Protein AF-A0A815PSI9-F1 (afdb_monomer_lite)

Foldseek 3Di:
DDDPCVVPVDDPVVVVVDDPVVVVVVVVVVVVVVVVVVVVVVVVVVVVVVVVVVVVVVVVPDDDDDPPPVVVVVVVVVVVVVVVVVVVVPPPDPDPPPDDDDDDDDDDDDDDDDDDDDDDDPDPPPPPPQDADDLADAQDDAPPVLLVVLVVLPCVCCDPPHPSVVSSLVSVCCCCCPRRVDLDDDPSRLLNVLVNVCVSSVHPPDPVSSVVSSVVNVVVSVVVVVVVVVVVVVVVVVVVCVVVVPPPPDPPPPPVVVVVVVVVVVVVVVPPPPDD

Sequence (276 aa):
MNSIFLGEDIDGDTLFNLPQSMIFEIVTKLKERVRFLTEHRALFNGSYKNNIEKTSSDIQSNDFNDNNVQQTVQETFTNQYTTLSNVAYLNEGQYDLSAYDSSINNIDIDEETVGSKQDTNDTEKENKVESKFSDVYILPDLPNKIRQLISTQEIKHFRNHTNSRRLLLDVIFADVTEKYSLLYPNAKQYKSIATAILKELNITNSDRASSEWIEGLKGKFKGERRLLQEISEQVQKMKQKQKHGNVIGRPLKQNVNEVAARREVCANYLYNGEMT

Secondary structure (DSSP, 8-state):
---TTTTTT--TTTGGG--HHHHHHHHHHHHHHHHHHHHHHHHHHHHHHHHHHHHHHHHTTS----HHHHHHHHHHHHHHHHHHHHHHGGG----------------------------------------PPPSS-------HHHHHHHHTT-GGGGSTT-HHHHHHHHHHHHHHHHHH--SS--HHHHHHHHHHHHHHTT----HHHHHHHHHHHHHHHHHHHHHHHHHHHHHHHHHHHHHH---S-------HHHHHHHHHHHHHHHSSSS--

Radius of gyration: 30.14 Å; chains: 1; bounding box: 98×67×72 Å

pLDDT: mean 72.07, std 22.14, range [30.88, 97.62]

Structure (mmCIF, N/CA/C/O backbone):
data_AF-A0A815PSI9-F1
#
_entry.id   AF-A0A815PSI9-F1
#
loop_
_atom_site.group_PDB
_atom_site.id
_atom_site.type_symbol
_atom_site.label_atom_id
_atom_site.label_alt_id
_atom_site.label_comp_id
_atom_site.label_asym_id
_atom_site.label_entity_id
_atom_site.label_seq_id
_atom_site.pdbx_PDB_ins_code
_atom_site.Cartn_x
_atom_site.Cartn_y
_atom_site.Cartn_z
_atom_site.occupancy
_atom_site.B_iso_or_equiv
_atom_site.auth_seq_id
_atom_site.auth_comp_id
_atom_site.auth_asym_id
_atom_site.auth_atom_id
_atom_site.pdbx_PDB_model_num
ATOM 1 N N . MET A 1 1 ? -22.844 5.403 -13.530 1.00 47.06 1 MET A N 1
ATOM 2 C CA . MET A 1 1 ? -23.186 5.630 -12.110 1.00 47.06 1 MET A CA 1
ATOM 3 C C . MET A 1 1 ? -22.859 7.074 -11.787 1.00 47.06 1 MET A C 1
ATOM 5 O O . MET A 1 1 ? -21.683 7.398 -11.675 1.00 47.06 1 MET A O 1
ATOM 9 N N . ASN A 1 2 ? -23.871 7.935 -11.703 1.00 43.78 2 ASN A N 1
ATOM 10 C CA . ASN A 1 2 ? -23.675 9.307 -11.243 1.00 43.78 2 ASN A CA 1
ATOM 11 C C . ASN A 1 2 ? -23.338 9.252 -9.751 1.00 43.78 2 ASN A C 1
ATOM 13 O O . ASN A 1 2 ? -24.065 8.645 -8.966 1.00 43.78 2 ASN A O 1
ATOM 17 N N . SER A 1 3 ? -22.187 9.798 -9.371 1.00 58.81 3 SER A N 1
ATOM 18 C CA . SER A 1 3 ? -21.838 9.952 -7.963 1.00 58.81 3 SER A CA 1
ATOM 19 C C . SER A 1 3 ? -22.794 10.973 -7.359 1.00 58.81 3 SER A C 1
ATOM 21 O O . SER A 1 3 ? -22.835 12.110 -7.816 1.00 58.81 3 SER A O 1
ATOM 23 N N . ILE A 1 4 ? -23.541 10.556 -6.337 1.00 61.97 4 ILE A N 1
ATOM 24 C CA . ILE A 1 4 ? -24.487 11.399 -5.587 1.00 61.97 4 ILE A CA 1
ATOM 25 C C . ILE A 1 4 ? -23.802 12.676 -5.080 1.00 61.97 4 ILE A C 1
ATOM 27 O O . ILE A 1 4 ? -24.416 13.729 -5.061 1.00 61.97 4 ILE A O 1
ATOM 31 N N . PHE A 1 5 ? -22.507 12.599 -4.765 1.00 60.09 5 PHE A N 1
ATOM 32 C CA . PHE A 1 5 ? -21.720 13.745 -4.313 1.00 60.09 5 PHE A CA 1
ATOM 33 C C . PHE A 1 5 ? -21.164 14.607 -5.455 1.00 60.09 5 PHE A C 1
ATOM 35 O O . PHE A 1 5 ? -20.944 15.792 -5.258 1.00 60.09 5 PHE A O 1
ATOM 42 N N . LEU A 1 6 ? -20.936 14.040 -6.650 1.00 57.28 6 LEU A N 1
ATOM 43 C CA . LEU A 1 6 ? -20.395 14.806 -7.789 1.00 57.28 6 LEU A CA 1
ATOM 44 C C . LEU A 1 6 ? -21.485 15.508 -8.608 1.00 57.28 6 LEU A C 1
ATOM 46 O O . LEU A 1 6 ? -21.156 16.313 -9.467 1.00 57.28 6 LEU A O 1
ATOM 50 N N . GLY A 1 7 ? -22.758 15.158 -8.404 1.00 65.31 7 GLY A N 1
ATOM 51 C CA . GLY A 1 7 ? -23.877 15.784 -9.112 1.00 65.31 7 GLY A CA 1
ATOM 52 C C . GLY A 1 7 ? -24.392 17.067 -8.462 1.00 65.31 7 GLY A C 1
ATOM 53 O O . GLY A 1 7 ? -25.072 17.833 -9.134 1.00 65.31 7 GLY A O 1
ATOM 54 N N . GLU A 1 8 ? -24.085 17.290 -7.183 1.00 70.06 8 GLU A N 1
ATOM 55 C CA . GLU A 1 8 ? -24.664 18.376 -6.376 1.00 70.06 8 GLU A CA 1
ATOM 56 C C . GLU A 1 8 ? -23.606 19.324 -5.781 1.00 70.06 8 GLU A C 1
ATOM 58 O O . GLU A 1 8 ? -23.929 20.109 -4.898 1.00 70.06 8 GLU A O 1
ATOM 63 N N . ASP A 1 9 ? -22.350 19.254 -6.249 1.00 76.69 9 ASP A N 1
ATOM 64 C CA . ASP A 1 9 ? -21.221 20.064 -5.753 1.00 76.69 9 ASP A CA 1
ATOM 65 C C . ASP A 1 9 ? -21.103 20.078 -4.213 1.00 76.69 9 ASP A C 1
ATOM 67 O O . ASP A 1 9 ? -20.745 21.082 -3.600 1.00 76.69 9 ASP A O 1
ATOM 71 N N . ILE A 1 10 ? -21.401 18.940 -3.573 1.00 79.25 10 ILE A N 1
ATOM 72 C CA . ILE A 1 10 ? -21.328 18.806 -2.115 1.00 79.25 10 ILE A CA 1
ATOM 73 C C . ILE A 1 10 ? -19.859 18.638 -1.720 1.00 79.25 10 ILE A C 1
ATOM 75 O O . ILE A 1 10 ? -19.276 17.556 -1.844 1.00 79.25 10 ILE A O 1
ATOM 79 N N . ASP A 1 11 ? -19.265 19.723 -1.241 1.00 82.75 11 ASP A N 1
ATOM 80 C CA . ASP A 1 11 ? -17.953 19.760 -0.606 1.00 82.75 11 ASP A CA 1
ATOM 81 C C . ASP A 1 11 ? -18.045 19.574 0.923 1.00 82.75 11 ASP A C 1
ATOM 83 O O . ASP A 1 11 ? -19.112 19.355 1.502 1.00 82.75 11 ASP A O 1
ATOM 87 N N . GLY A 1 12 ? -16.893 19.603 1.599 1.00 78.94 12 GLY A N 1
ATOM 88 C CA . GLY A 1 12 ? -16.833 19.406 3.048 1.00 78.94 12 GLY A CA 1
ATOM 89 C C . GLY A 1 12 ? -17.581 20.476 3.848 1.00 78.94 12 GLY A C 1
ATOM 90 O O . GLY A 1 12 ? -18.125 20.152 4.900 1.00 78.94 12 GLY A O 1
ATOM 91 N N . ASP A 1 13 ? -17.648 21.712 3.348 1.00 81.75 13 ASP A N 1
ATOM 92 C CA . ASP A 1 13 ? -18.241 22.849 4.062 1.00 81.75 13 ASP A CA 1
ATOM 93 C C . ASP A 1 13 ? -19.763 22.913 3.856 1.00 81.75 13 ASP A C 1
ATOM 95 O O . ASP A 1 13 ? -20.526 23.212 4.781 1.00 81.75 13 ASP A O 1
ATOM 99 N N . THR A 1 14 ? -20.230 22.567 2.658 1.00 83.62 14 THR A N 1
ATOM 100 C CA . THR A 1 14 ? -21.656 22.469 2.322 1.00 83.62 14 THR A CA 1
ATOM 101 C C . THR A 1 14 ? -22.322 21.262 2.972 1.00 83.62 14 THR A C 1
ATOM 103 O O . THR A 1 14 ? -23.494 21.358 3.337 1.00 83.62 14 THR A O 1
ATOM 106 N N . LEU A 1 15 ? -21.582 20.175 3.231 1.00 83.06 15 LEU A N 1
ATOM 107 C CA . LEU A 1 15 ? -22.097 18.973 3.899 1.00 83.06 15 LEU A CA 1
ATOM 108 C C . LEU A 1 15 ? -22.729 19.270 5.271 1.00 83.06 15 LEU A C 1
ATOM 110 O O . LEU A 1 15 ? -23.733 18.656 5.633 1.00 83.06 15 LEU A O 1
ATOM 114 N N . PHE A 1 16 ? -22.171 20.223 6.026 1.00 84.25 16 PHE A N 1
ATOM 115 C CA . PHE A 1 16 ? -22.674 20.594 7.355 1.00 84.25 16 PHE A CA 1
ATOM 116 C C . PHE A 1 16 ? -23.911 21.498 7.319 1.00 84.25 16 PHE A C 1
ATOM 118 O O . PHE A 1 16 ? -24.620 21.590 8.319 1.00 84.25 16 PHE A O 1
ATOM 125 N N . ASN A 1 17 ? -24.182 22.135 6.179 1.00 89.56 17 ASN A N 1
ATOM 126 C CA . ASN A 1 17 ? -25.287 23.078 6.002 1.00 89.56 17 ASN A CA 1
ATOM 127 C C . ASN A 1 17 ? -26.428 22.507 5.147 1.00 89.56 17 ASN A C 1
ATOM 129 O O . ASN A 1 17 ? -27.317 23.249 4.724 1.00 89.56 17 ASN A O 1
ATOM 133 N N . LEU A 1 18 ? -26.422 21.198 4.882 1.00 88.81 18 LEU A N 1
ATOM 134 C CA . LEU A 1 18 ? -27.471 20.569 4.092 1.00 88.81 18 LEU A CA 1
ATOM 135 C C . LEU A 1 18 ? -28.823 20.601 4.827 1.00 88.81 18 LEU A C 1
ATOM 137 O O . LEU A 1 18 ? -28.897 20.270 6.015 1.00 88.81 18 LEU A O 1
ATOM 141 N N . PRO A 1 19 ? -29.921 20.922 4.121 1.00 92.12 19 PRO A N 1
ATOM 142 C CA . PRO A 1 19 ? -31.267 20.748 4.644 1.00 92.12 19 PRO A CA 1
ATOM 143 C C . PRO A 1 19 ? -31.495 19.307 5.109 1.00 92.12 19 PRO A C 1
ATOM 145 O O . PRO A 1 19 ? -31.059 18.352 4.463 1.00 92.12 19 PRO A O 1
ATOM 148 N N . GLN A 1 20 ? -32.255 19.129 6.191 1.00 85.44 20 GLN A N 1
ATOM 149 C CA . GLN A 1 20 ? -32.547 17.802 6.746 1.00 85.44 20 GLN A CA 1
ATOM 150 C C . GLN A 1 20 ? -33.193 16.851 5.719 1.00 85.44 20 GLN A C 1
ATOM 152 O O . GLN A 1 20 ? -32.953 15.645 5.762 1.00 85.44 20 GLN A O 1
ATOM 157 N N . SER A 1 21 ? -33.958 17.386 4.762 1.00 88.31 21 SER A N 1
ATOM 158 C CA . SER A 1 21 ? -34.522 16.631 3.637 1.00 88.31 21 SER A CA 1
ATOM 159 C C . SER A 1 21 ? -33.451 16.067 2.695 1.00 88.31 21 SER A C 1
ATOM 161 O O . SER A 1 21 ? -33.521 14.892 2.343 1.00 88.31 21 SER A O 1
ATOM 163 N N . MET A 1 22 ? -32.431 16.855 2.342 1.00 86.44 22 MET A N 1
ATOM 164 C CA . MET A 1 22 ? -31.303 16.400 1.517 1.00 86.44 22 MET A CA 1
ATOM 165 C C . MET A 1 22 ? -30.453 15.364 2.253 1.00 86.44 22 MET A C 1
ATOM 167 O O . MET A 1 22 ? -30.068 14.353 1.670 1.00 86.44 22 MET A O 1
ATOM 171 N N . ILE A 1 23 ? -30.224 15.553 3.557 1.00 86.88 23 ILE A N 1
ATOM 172 C CA . ILE A 1 23 ? -29.533 14.553 4.386 1.00 86.88 23 ILE A CA 1
ATOM 173 C C . ILE A 1 23 ? -30.295 13.224 4.354 1.00 86.88 23 ILE A C 1
ATOM 175 O O . ILE A 1 23 ? -29.693 12.167 4.161 1.00 86.88 23 ILE A O 1
ATOM 179 N N . PHE A 1 24 ? -31.622 13.263 4.505 1.00 86.31 24 PHE A N 1
ATOM 180 C CA . PHE A 1 24 ? -32.455 12.064 4.452 1.00 86.31 24 PHE A CA 1
ATOM 181 C C . PHE A 1 24 ? -32.370 11.359 3.090 1.00 86.31 24 PHE A C 1
ATOM 183 O O . PHE A 1 24 ? -32.247 10.132 3.035 1.00 86.31 24 PHE A O 1
ATOM 190 N N . GLU A 1 25 ? -32.370 12.117 1.993 1.00 86.88 25 GLU A N 1
ATOM 191 C CA . GLU A 1 25 ? -32.222 11.576 0.641 1.00 86.88 25 GLU A CA 1
ATOM 192 C C . GLU A 1 25 ? -30.848 10.919 0.426 1.00 86.88 25 GLU A C 1
ATOM 194 O O . GLU A 1 25 ? -30.771 9.778 -0.042 1.00 86.88 25 GLU A O 1
ATOM 199 N N . ILE A 1 26 ? -29.762 11.582 0.839 1.00 85.94 26 ILE A N 1
ATOM 200 C CA . ILE A 1 26 ? -28.394 11.046 0.754 1.00 85.94 26 ILE A CA 1
ATOM 201 C C . ILE A 1 26 ? -28.271 9.757 1.571 1.00 85.94 26 ILE A C 1
ATOM 203 O O . ILE A 1 26 ? -27.749 8.756 1.074 1.00 85.94 26 ILE A O 1
ATOM 207 N N . VAL A 1 27 ? -28.781 9.745 2.806 1.00 86.00 27 VAL A N 1
ATOM 208 C CA . VAL A 1 27 ? -28.755 8.561 3.678 1.00 86.00 27 VAL A CA 1
ATOM 209 C C . VAL A 1 27 ? -29.554 7.410 3.071 1.00 86.00 27 VAL A C 1
ATOM 211 O O . VAL A 1 27 ? -29.097 6.266 3.108 1.00 86.00 27 VAL A O 1
ATOM 214 N N . THR A 1 28 ? -30.715 7.692 2.481 1.00 86.94 28 THR A N 1
ATOM 215 C CA . THR A 1 28 ? -31.549 6.675 1.824 1.00 86.94 28 THR A CA 1
ATOM 216 C C . THR A 1 28 ? -30.807 6.044 0.647 1.00 86.94 28 THR A C 1
ATOM 218 O O . THR A 1 28 ? -30.645 4.824 0.607 1.00 86.94 28 THR A O 1
ATOM 221 N N . LYS A 1 29 ? -30.232 6.863 -0.241 1.00 83.62 29 LYS A N 1
ATOM 222 C CA . LYS A 1 29 ? -29.437 6.375 -1.379 1.00 83.62 29 LYS A CA 1
ATOM 223 C C . LYS A 1 29 ? -28.180 5.610 -0.938 1.00 83.62 29 LYS A C 1
ATOM 225 O O . LYS A 1 29 ? -27.793 4.626 -1.569 1.00 83.62 29 LYS A O 1
ATOM 230 N N . LEU A 1 30 ? -27.530 6.021 0.156 1.00 85.50 30 LEU A N 1
ATOM 231 C CA . LEU A 1 30 ? -26.395 5.289 0.733 1.00 85.50 30 LEU A CA 1
ATOM 232 C C . LEU A 1 30 ? -26.815 3.912 1.256 1.00 85.50 30 LEU A C 1
ATOM 234 O O . LEU A 1 30 ? -26.121 2.932 0.982 1.00 85.50 30 LEU A O 1
ATOM 238 N N . LYS A 1 31 ? -27.953 3.813 1.954 1.00 86.88 31 LYS A N 1
ATOM 239 C CA . LYS A 1 31 ? -28.504 2.529 2.416 1.00 86.88 31 LYS A CA 1
ATOM 240 C C . LYS A 1 31 ? -28.803 1.595 1.248 1.00 86.88 31 LYS A C 1
ATOM 242 O O . LYS A 1 31 ? -28.411 0.432 1.295 1.00 86.88 31 LYS A O 1
ATOM 247 N N . GLU A 1 32 ? -29.423 2.101 0.185 1.00 87.12 32 GLU A N 1
ATOM 248 C CA . GLU A 1 32 ? -29.674 1.326 -1.036 1.00 87.12 32 GLU A CA 1
ATOM 249 C C . GLU A 1 32 ? -28.375 0.830 -1.674 1.00 87.12 32 GLU A C 1
ATOM 251 O O . GLU A 1 32 ? -28.274 -0.334 -2.059 1.00 87.12 32 GLU A O 1
ATOM 256 N N . ARG A 1 33 ? -27.337 1.674 -1.724 1.00 81.75 33 ARG A N 1
ATOM 257 C CA . ARG A 1 33 ? -26.030 1.286 -2.266 1.00 81.75 33 ARG A CA 1
ATOM 258 C C . ARG A 1 33 ? -25.340 0.216 -1.422 1.00 81.75 33 ARG A C 1
ATOM 260 O O . ARG A 1 33 ? -24.763 -0.713 -1.982 1.00 81.75 33 ARG A O 1
ATOM 267 N N . VAL A 1 34 ? -25.393 0.329 -0.095 1.00 84.62 34 VAL A N 1
ATOM 268 C CA . VAL A 1 34 ? -24.858 -0.694 0.820 1.00 84.62 34 VAL A CA 1
ATOM 269 C C . VAL A 1 34 ? -25.617 -2.007 0.653 1.00 84.62 34 VAL A C 1
ATOM 271 O O . VAL A 1 34 ? -24.989 -3.059 0.526 1.00 84.62 34 VAL A O 1
ATOM 274 N N . ARG A 1 35 ? -26.951 -1.952 0.577 1.00 88.31 35 ARG A N 1
ATOM 275 C CA . ARG A 1 35 ? -27.795 -3.120 0.317 1.00 88.31 35 ARG A CA 1
ATOM 276 C C . ARG A 1 35 ? -27.426 -3.788 -1.008 1.00 88.31 35 ARG A C 1
ATOM 278 O O . ARG A 1 35 ? -27.145 -4.980 -1.015 1.00 88.31 35 ARG A O 1
ATOM 285 N N . PHE A 1 36 ? -27.317 -3.018 -2.090 1.00 89.31 36 PHE A N 1
ATOM 286 C CA . PHE A 1 36 ? -26.905 -3.524 -3.401 1.00 89.31 36 PHE A CA 1
ATOM 287 C C . PHE A 1 36 ? -25.533 -4.210 -3.357 1.00 89.31 36 PHE A C 1
ATOM 289 O O . PHE A 1 36 ? -25.375 -5.310 -3.877 1.00 89.31 36 PHE A O 1
ATOM 296 N N . LEU A 1 37 ? -24.531 -3.596 -2.716 1.00 84.56 37 LEU A N 1
ATOM 297 C CA . LEU A 1 37 ? -23.198 -4.197 -2.588 1.00 84.56 37 LEU A CA 1
ATOM 298 C C . LEU A 1 37 ? -23.224 -5.488 -1.758 1.00 84.56 37 LEU A C 1
ATOM 300 O O . LEU A 1 37 ? -22.479 -6.422 -2.056 1.00 84.56 37 LEU A O 1
ATOM 304 N N . THR A 1 38 ? -24.088 -5.550 -0.746 1.00 85.81 38 THR A N 1
ATOM 305 C CA . THR A 1 38 ? -24.276 -6.732 0.104 1.00 85.81 38 THR A CA 1
ATOM 306 C C . THR A 1 38 ? -24.926 -7.872 -0.677 1.00 85.81 38 THR A C 1
ATOM 308 O O . THR A 1 38 ? -24.395 -8.980 -0.689 1.00 85.81 38 THR A O 1
ATOM 311 N N . GLU A 1 39 ? -26.009 -7.595 -1.406 1.00 87.75 39 GLU A N 1
ATOM 312 C CA . GLU A 1 39 ? -26.684 -8.564 -2.279 1.00 87.75 39 GLU A CA 1
ATOM 313 C C . GLU A 1 39 ? -25.753 -9.048 -3.401 1.00 87.75 39 GLU A C 1
ATOM 315 O O . GLU A 1 39 ? -25.619 -10.249 -3.629 1.00 87.75 39 GLU A O 1
ATOM 320 N N . HIS A 1 40 ? -25.020 -8.138 -4.049 1.00 86.94 40 HIS A N 1
ATOM 321 C CA . HIS A 1 40 ? -24.040 -8.489 -5.077 1.00 86.94 40 HIS A CA 1
ATOM 322 C C . HIS A 1 40 ? -22.927 -9.393 -4.524 1.00 86.94 40 HIS A C 1
ATOM 324 O O . HIS A 1 40 ? -22.507 -10.348 -5.180 1.00 86.94 40 HIS A O 1
ATOM 330 N N . ARG A 1 41 ? -22.453 -9.129 -3.300 1.00 82.12 41 ARG A N 1
ATOM 331 C CA . ARG A 1 41 ? -21.477 -9.988 -2.618 1.00 82.12 41 ARG A CA 1
ATOM 332 C C . ARG A 1 41 ? -22.065 -11.360 -2.283 1.00 82.12 41 ARG A C 1
ATOM 334 O O . ARG A 1 41 ? -21.379 -12.361 -2.470 1.00 82.12 41 ARG A O 1
ATOM 341 N N . ALA A 1 42 ? -23.318 -11.419 -1.832 1.00 82.69 42 ALA A N 1
ATOM 342 C CA . ALA A 1 42 ? -24.013 -12.673 -1.551 1.00 82.69 42 ALA A CA 1
ATOM 343 C C . ALA A 1 42 ? -24.172 -13.532 -2.817 1.00 82.69 42 ALA A C 1
ATOM 345 O O . ALA A 1 42 ? -23.880 -14.725 -2.782 1.00 82.69 42 ALA A O 1
ATOM 346 N N . LEU A 1 43 ? -24.538 -12.922 -3.950 1.00 84.00 43 LEU A N 1
ATOM 347 C CA . LEU A 1 43 ? -24.623 -13.604 -5.246 1.00 84.00 43 LEU A CA 1
ATOM 348 C C . LEU A 1 43 ? -23.264 -14.140 -5.705 1.00 84.00 43 LEU A C 1
ATOM 350 O O . LEU A 1 43 ? -23.170 -15.278 -6.164 1.00 84.00 43 LEU A O 1
ATOM 354 N N . PHE A 1 44 ? -22.202 -13.347 -5.543 1.00 80.88 44 PHE A N 1
ATOM 355 C CA . PHE A 1 44 ? -20.850 -13.778 -5.887 1.00 80.88 44 PHE A CA 1
ATOM 356 C C . PHE A 1 44 ? -20.410 -14.974 -5.029 1.00 80.88 44 PHE A C 1
ATOM 358 O O . PHE A 1 44 ? -19.971 -15.990 -5.564 1.00 80.88 44 PHE A O 1
ATOM 365 N N . ASN A 1 45 ? -20.613 -14.908 -3.712 1.00 78.75 45 ASN A N 1
ATOM 366 C CA . ASN A 1 45 ? -20.271 -15.999 -2.799 1.00 78.75 45 ASN A CA 1
ATOM 367 C C . ASN A 1 45 ? -21.121 -17.260 -3.043 1.00 78.75 45 ASN A C 1
ATOM 369 O O . ASN A 1 45 ? -20.593 -18.372 -3.021 1.00 78.75 45 ASN A O 1
ATOM 373 N N . GLY A 1 46 ? -22.419 -17.103 -3.323 1.00 78.06 46 GLY A N 1
ATOM 374 C CA . GLY A 1 46 ? -23.317 -18.213 -3.650 1.00 78.06 46 GLY A CA 1
ATOM 375 C C . GLY A 1 46 ? -22.939 -18.910 -4.959 1.00 78.06 46 GLY A C 1
ATOM 376 O O . GLY A 1 46 ? -22.919 -20.138 -5.024 1.00 78.06 46 GLY A O 1
ATOM 377 N N . SER A 1 47 ? -22.548 -18.146 -5.984 1.00 72.62 47 SER A N 1
ATOM 378 C CA . SER A 1 47 ? -22.083 -18.713 -7.255 1.00 72.62 47 SER A CA 1
ATOM 379 C C . SER A 1 47 ? -20.780 -19.502 -7.105 1.00 72.62 47 SER A C 1
ATOM 381 O O . SER A 1 47 ? -20.609 -20.509 -7.789 1.00 72.62 47 SER A O 1
ATOM 383 N N . TYR A 1 48 ? -19.868 -19.080 -6.224 1.00 59.22 48 TYR A N 1
ATOM 384 C CA . TYR A 1 48 ? -18.633 -19.826 -5.955 1.00 59.22 48 TYR A CA 1
ATOM 385 C C . TYR A 1 48 ? -18.897 -21.128 -5.200 1.00 59.22 48 TYR A C 1
ATOM 387 O O . TYR A 1 48 ? -18.329 -22.156 -5.561 1.00 59.22 48 TYR A O 1
ATOM 395 N N . LYS A 1 49 ? -19.800 -21.113 -4.213 1.00 65.12 49 LYS A N 1
ATOM 396 C CA . LYS A 1 49 ? -20.169 -22.319 -3.461 1.00 65.12 49 LYS A CA 1
ATOM 397 C C . LYS A 1 49 ? -20.784 -23.393 -4.370 1.00 65.12 49 LYS A C 1
ATOM 399 O O . LYS A 1 49 ? -20.350 -24.539 -4.336 1.00 65.12 49 LYS A O 1
ATOM 404 N N . ASN A 1 50 ? -21.682 -22.991 -5.272 1.00 64.19 50 ASN A N 1
ATOM 405 C CA . ASN A 1 50 ? -22.302 -23.902 -6.241 1.00 64.19 50 ASN A CA 1
ATOM 406 C C . ASN A 1 50 ? -21.300 -24.466 -7.268 1.00 64.19 50 ASN A C 1
ATOM 408 O O . ASN A 1 50 ? -21.449 -25.600 -7.719 1.00 64.19 50 ASN A O 1
ATOM 412 N N . ASN A 1 51 ? -20.266 -23.700 -7.637 1.00 56.44 51 ASN A N 1
ATOM 413 C CA . ASN A 1 51 ? -19.221 -24.179 -8.546 1.00 56.44 51 ASN A CA 1
ATOM 414 C C . ASN A 1 51 ? -18.265 -25.170 -7.865 1.00 56.44 51 ASN A C 1
ATOM 416 O O . ASN A 1 51 ? -17.854 -26.131 -8.508 1.00 56.44 51 ASN A O 1
ATOM 420 N N . ILE A 1 52 ? -17.961 -24.979 -6.576 1.00 58.50 52 ILE A N 1
ATOM 421 C CA . ILE A 1 52 ? -17.122 -25.904 -5.797 1.00 58.50 52 ILE A CA 1
ATOM 422 C C . ILE A 1 52 ? -17.842 -27.243 -5.587 1.00 58.50 52 ILE A C 1
ATOM 424 O O . ILE A 1 52 ? -17.241 -28.298 -5.789 1.00 58.50 52 ILE A O 1
ATOM 428 N N . GLU A 1 53 ? -19.136 -27.221 -5.254 1.00 58.50 53 GLU A N 1
ATOM 429 C CA . GLU A 1 53 ? -19.940 -28.443 -5.090 1.00 58.50 53 GLU A CA 1
ATOM 430 C C . GLU A 1 53 ? -20.055 -29.237 -6.402 1.00 58.50 53 GLU A C 1
ATOM 432 O O . GLU A 1 53 ? -19.948 -30.462 -6.387 1.00 58.50 53 GLU A O 1
ATOM 437 N N . LYS A 1 54 ? -20.155 -28.548 -7.548 1.00 59.84 54 LYS A N 1
ATOM 438 C CA . LYS A 1 54 ? -20.184 -29.187 -8.872 1.00 59.84 54 LYS A CA 1
ATOM 439 C C . LYS A 1 54 ? -18.831 -29.781 -9.287 1.00 59.84 54 LYS A C 1
ATOM 441 O O . LYS A 1 54 ? -18.792 -30.847 -9.887 1.00 59.84 54 LYS A O 1
ATOM 446 N N . THR A 1 55 ? -17.711 -29.147 -8.932 1.00 54.72 55 THR A N 1
ATOM 447 C CA . THR A 1 55 ? -16.381 -29.734 -9.179 1.00 54.72 55 THR A CA 1
ATOM 448 C C . THR A 1 55 ? -16.063 -30.905 -8.248 1.00 54.72 55 THR A C 1
ATOM 450 O O . THR A 1 55 ? -15.368 -31.830 -8.657 1.00 54.72 55 THR A O 1
ATOM 453 N N . SER A 1 56 ? -16.598 -30.919 -7.023 1.00 54.03 56 SER A N 1
ATOM 454 C CA . SER A 1 56 ? -16.413 -32.038 -6.090 1.00 54.03 56 SER A CA 1
ATOM 455 C C . SER A 1 56 ? -17.176 -33.298 -6.512 1.00 54.03 56 SER A C 1
ATOM 457 O O . SER A 1 56 ? -16.689 -34.399 -6.264 1.00 54.03 56 SER A O 1
ATOM 459 N N . SER A 1 57 ? -18.323 -33.168 -7.192 1.00 55.56 57 SER A N 1
ATOM 460 C CA . SER A 1 57 ? -19.035 -34.328 -7.751 1.00 55.56 57 SER A CA 1
ATOM 461 C C . SER A 1 57 ? -18.333 -34.938 -8.968 1.00 55.56 57 SER A C 1
ATOM 463 O O . SER A 1 57 ? -18.417 -36.146 -9.169 1.00 55.56 57 SER A O 1
ATOM 465 N N . ASP A 1 58 ? -17.596 -34.140 -9.745 1.00 51.19 58 ASP A N 1
ATOM 466 C CA . ASP A 1 58 ? -16.900 -34.625 -10.946 1.00 51.19 58 ASP A CA 1
ATOM 467 C C . ASP A 1 58 ? -15.545 -35.295 -10.620 1.00 51.19 58 ASP A C 1
ATOM 469 O O . ASP A 1 58 ? -15.062 -36.143 -11.374 1.00 51.19 58 ASP A O 1
ATOM 473 N N . ILE A 1 59 ? -14.944 -34.978 -9.464 1.00 50.25 59 ILE A N 1
ATOM 474 C CA . ILE A 1 59 ? -13.646 -35.527 -9.021 1.00 50.25 59 ILE A CA 1
ATOM 475 C C . ILE A 1 59 ? -13.784 -36.895 -8.317 1.00 50.25 59 ILE A C 1
ATOM 477 O O . ILE A 1 59 ? -12.806 -37.633 -8.221 1.00 50.25 59 ILE A O 1
ATOM 481 N N . GLN A 1 60 ? -14.991 -37.319 -7.923 1.00 48.12 60 GLN A N 1
ATOM 482 C CA . GLN A 1 60 ? -15.235 -38.649 -7.330 1.00 48.12 60 GLN A CA 1
ATOM 483 C C . GLN A 1 60 ? -15.192 -39.826 -8.331 1.00 48.12 60 GLN A C 1
ATOM 485 O O . GLN A 1 60 ? -15.615 -40.930 -8.000 1.00 48.12 60 GLN A O 1
ATOM 490 N N . SER A 1 61 ? -14.657 -39.630 -9.541 1.00 50.44 61 SER A N 1
ATOM 491 C CA . SER A 1 61 ? -14.518 -40.690 -10.554 1.00 50.44 61 SER A CA 1
ATOM 492 C C . SER A 1 61 ? -13.088 -41.194 -10.787 1.00 50.44 61 SER A C 1
ATOM 494 O O . SER A 1 61 ? -12.898 -42.040 -11.655 1.00 50.44 61 SER A O 1
ATOM 496 N N . ASN A 1 62 ? -12.090 -40.749 -10.013 1.00 47.38 62 ASN A N 1
ATOM 497 C CA . ASN A 1 62 ? -10.720 -41.258 -10.139 1.00 47.38 62 ASN A CA 1
ATOM 498 C C . ASN A 1 62 ? -10.180 -41.822 -8.819 1.00 47.38 62 ASN A C 1
ATOM 500 O O . ASN A 1 62 ? -9.954 -41.090 -7.856 1.00 47.38 62 ASN A O 1
ATOM 504 N N . ASP A 1 63 ? -9.931 -43.133 -8.830 1.00 50.47 63 ASP A N 1
ATOM 505 C CA . ASP A 1 63 ? -9.231 -43.910 -7.807 1.00 50.47 63 ASP A CA 1
ATOM 506 C C . ASP A 1 63 ? -7.799 -43.388 -7.589 1.00 50.47 63 ASP A C 1
ATOM 508 O O . ASP A 1 63 ? -6.843 -43.882 -8.183 1.00 50.47 63 ASP A O 1
ATOM 512 N N . PHE A 1 64 ? -7.624 -42.399 -6.713 1.00 47.72 64 PHE A N 1
ATOM 513 C CA . PHE A 1 64 ? -6.330 -42.116 -6.091 1.00 47.72 64 PHE A CA 1
ATOM 514 C C . PHE A 1 64 ? -6.510 -41.904 -4.588 1.00 47.72 64 PHE A C 1
ATOM 516 O O . PHE A 1 64 ? -6.986 -40.877 -4.110 1.00 47.72 64 PHE A O 1
ATOM 523 N N . ASN A 1 65 ? -6.137 -42.951 -3.856 1.00 51.06 65 ASN A N 1
ATOM 524 C CA . ASN A 1 65 ? -6.175 -43.066 -2.409 1.00 51.06 65 ASN A CA 1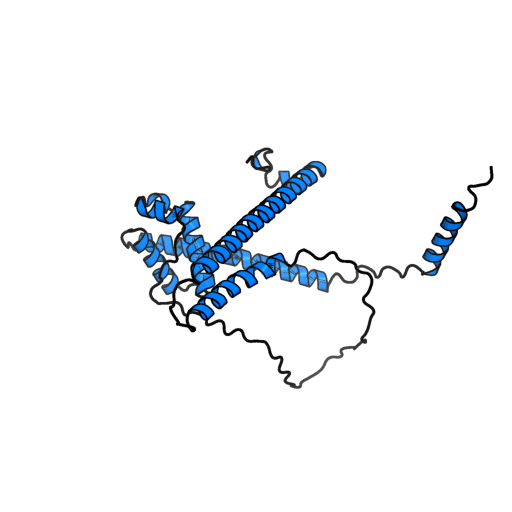
ATOM 525 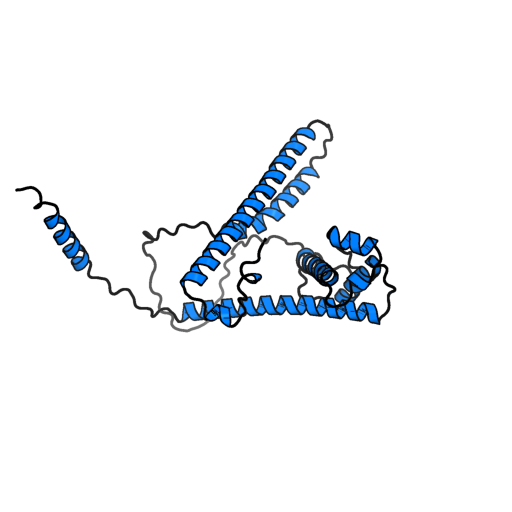C C . ASN A 1 65 ? -4.949 -42.364 -1.806 1.00 51.06 65 ASN A C 1
ATOM 527 O O . ASN A 1 65 ? -3.888 -42.974 -1.697 1.00 51.06 65 ASN A O 1
ATOM 531 N N . ASP A 1 66 ? -5.091 -41.091 -1.431 1.00 50.03 66 ASP A N 1
ATOM 532 C CA . ASP A 1 66 ? -4.094 -40.389 -0.616 1.00 50.03 66 ASP A CA 1
ATOM 533 C C . ASP A 1 66 ? -4.790 -39.466 0.404 1.00 50.03 66 ASP A C 1
ATOM 535 O O . ASP A 1 66 ? -4.982 -38.262 0.214 1.00 50.03 66 ASP A O 1
ATOM 539 N N . ASN A 1 67 ? -5.245 -40.085 1.498 1.00 50.69 67 ASN A N 1
ATOM 540 C CA . ASN A 1 67 ? -6.156 -39.505 2.496 1.00 50.69 67 ASN A CA 1
ATOM 541 C C . ASN A 1 67 ? -5.578 -38.332 3.306 1.00 50.69 67 ASN A C 1
ATOM 543 O O . ASN A 1 67 ? -6.309 -37.703 4.064 1.00 50.69 67 ASN A O 1
ATOM 547 N N . ASN A 1 68 ? -4.291 -38.011 3.163 1.00 47.38 68 ASN A N 1
ATOM 548 C CA . ASN A 1 68 ? -3.636 -37.015 4.015 1.00 47.38 68 ASN A CA 1
ATOM 549 C C . ASN A 1 68 ? -3.597 -35.602 3.403 1.00 47.38 68 ASN A C 1
ATOM 551 O O . ASN A 1 68 ? -3.400 -34.629 4.121 1.00 47.38 68 ASN A O 1
ATOM 555 N N . VAL A 1 69 ? -3.807 -35.460 2.087 1.00 51.41 69 VAL A N 1
ATOM 556 C CA . VAL A 1 69 ? -3.712 -34.157 1.394 1.00 51.41 69 VAL A CA 1
ATOM 557 C C . VAL A 1 69 ? -5.075 -33.469 1.268 1.00 51.41 69 VAL A C 1
ATOM 559 O O . VAL A 1 69 ? -5.156 -32.242 1.332 1.00 51.41 69 VAL A O 1
ATOM 562 N N . GLN A 1 70 ? -6.169 -34.230 1.148 1.00 49.81 70 GLN A N 1
ATOM 563 C CA . GLN A 1 70 ? -7.511 -33.649 1.004 1.00 49.81 70 GLN A CA 1
ATOM 564 C C . GLN A 1 70 ? -8.000 -32.960 2.286 1.00 49.81 70 GLN A C 1
ATOM 566 O O . GLN A 1 70 ? -8.604 -31.891 2.205 1.00 49.81 70 GLN A O 1
ATOM 571 N N . GLN A 1 71 ? -7.660 -33.497 3.462 1.00 50.16 71 GLN A N 1
ATOM 572 C CA . GLN A 1 71 ? -8.087 -32.934 4.745 1.00 50.16 71 GLN A CA 1
ATOM 573 C C . GLN A 1 71 ? -7.420 -31.575 5.030 1.00 50.16 71 GLN A C 1
ATOM 575 O O . GLN A 1 71 ? -8.087 -30.625 5.440 1.00 50.16 71 GLN A O 1
ATOM 580 N N . THR A 1 72 ? -6.134 -31.423 4.690 1.00 46.50 72 THR A N 1
ATOM 581 C CA . THR A 1 72 ? -5.398 -30.161 4.875 1.00 46.50 72 THR A CA 1
ATOM 582 C C . THR A 1 72 ? -5.891 -29.053 3.940 1.00 46.50 72 THR A C 1
ATOM 584 O O . THR A 1 72 ? -5.957 -27.891 4.341 1.00 46.50 72 THR A O 1
ATOM 587 N N . VAL A 1 73 ? -6.293 -29.375 2.705 1.00 50.75 73 VAL A N 1
ATOM 588 C CA . VAL A 1 73 ? -6.848 -28.376 1.773 1.00 50.75 73 VAL A CA 1
ATOM 589 C C . VAL A 1 73 ? -8.243 -27.927 2.227 1.00 50.75 73 VAL A C 1
ATOM 591 O O . VAL A 1 73 ? -8.532 -26.732 2.212 1.00 50.75 73 VAL A O 1
ATOM 594 N N . GLN A 1 74 ? -9.083 -28.838 2.726 1.00 46.56 74 GLN A N 1
ATOM 595 C CA . GLN A 1 74 ? -10.420 -28.502 3.232 1.00 46.56 74 GLN A CA 1
ATOM 596 C C . GLN A 1 74 ? -10.374 -27.630 4.500 1.00 46.56 74 GLN A C 1
ATOM 598 O O . GLN A 1 74 ? -11.112 -26.646 4.604 1.00 46.56 74 GLN A O 1
ATOM 603 N N . GLU A 1 75 ? -9.464 -27.916 5.433 1.00 46.88 75 GLU A N 1
ATOM 604 C CA . GLU A 1 75 ? -9.298 -27.130 6.666 1.00 46.88 75 GLU A CA 1
ATOM 605 C C . GLU A 1 75 ? -8.704 -25.736 6.397 1.00 46.88 75 GLU A C 1
ATOM 607 O O . GLU A 1 75 ? -9.136 -24.747 6.996 1.00 46.88 75 GLU A O 1
ATOM 612 N N . THR A 1 76 ? -7.789 -25.612 5.427 1.00 43.97 76 THR A N 1
ATOM 613 C CA . THR A 1 76 ? -7.177 -24.314 5.080 1.00 43.97 76 THR A CA 1
ATOM 614 C C . THR A 1 76 ? -8.174 -23.373 4.390 1.00 43.97 76 THR A C 1
ATOM 616 O O . THR A 1 76 ? -8.171 -22.169 4.654 1.00 43.97 76 THR A O 1
ATOM 619 N N . PHE A 1 77 ? -9.076 -23.905 3.556 1.00 39.34 77 PHE A N 1
ATOM 620 C CA . PHE A 1 77 ? -10.118 -23.100 2.910 1.00 39.34 77 PHE A CA 1
ATOM 621 C C . PHE A 1 77 ? -11.248 -22.708 3.866 1.00 39.34 77 PHE A C 1
ATOM 623 O O . PHE A 1 77 ? -11.771 -21.605 3.751 1.00 39.34 77 PHE A O 1
ATOM 630 N N . THR A 1 78 ? -11.605 -23.547 4.839 1.00 44.31 78 THR A N 1
ATOM 631 C CA . THR A 1 78 ? -12.702 -23.232 5.773 1.00 44.31 78 THR A CA 1
ATOM 632 C C . THR A 1 78 ? -12.307 -22.106 6.742 1.00 44.31 78 THR A C 1
ATOM 634 O O . THR A 1 78 ? -13.097 -21.196 6.988 1.00 44.31 78 THR A O 1
ATOM 637 N N . ASN A 1 79 ? -11.047 -22.072 7.190 1.00 39.59 79 ASN A N 1
ATOM 638 C CA . ASN A 1 79 ? -10.566 -21.100 8.180 1.00 39.59 79 ASN A CA 1
ATOM 639 C C . ASN A 1 79 ? -10.384 -19.664 7.650 1.00 39.59 79 ASN A C 1
ATOM 641 O O . ASN A 1 79 ? -10.476 -18.717 8.430 1.00 39.59 79 ASN A O 1
ATOM 645 N N . GLN A 1 80 ? -10.189 -19.451 6.342 1.00 38.41 80 GLN A N 1
ATOM 646 C CA . GLN A 1 80 ? -10.107 -18.088 5.783 1.00 38.41 80 GLN A CA 1
ATOM 647 C C . GLN A 1 80 ? -11.470 -17.381 5.677 1.00 38.41 80 GLN A C 1
ATOM 649 O O . GLN A 1 80 ? -11.519 -16.149 5.695 1.00 38.41 80 GLN A O 1
ATOM 654 N N . TYR A 1 81 ? -12.584 -18.119 5.604 1.00 37.22 81 TYR A N 1
ATOM 655 C CA . TYR A 1 81 ? -13.916 -17.522 5.439 1.00 37.22 81 TYR A CA 1
ATOM 656 C C . TYR A 1 81 ? -14.661 -17.302 6.764 1.00 37.22 81 TYR A C 1
ATOM 658 O O . TYR A 1 81 ? -15.451 -16.357 6.859 1.00 37.22 81 TYR A O 1
ATOM 666 N N . THR A 1 82 ? -14.365 -18.076 7.813 1.00 40.16 82 THR A N 1
ATOM 667 C CA . THR A 1 82 ? -14.966 -17.893 9.149 1.00 40.16 82 THR A CA 1
ATOM 668 C C . THR A 1 82 ? -14.596 -16.533 9.756 1.00 40.16 82 THR A C 1
ATOM 670 O O . THR A 1 82 ? -15.447 -15.838 10.313 1.00 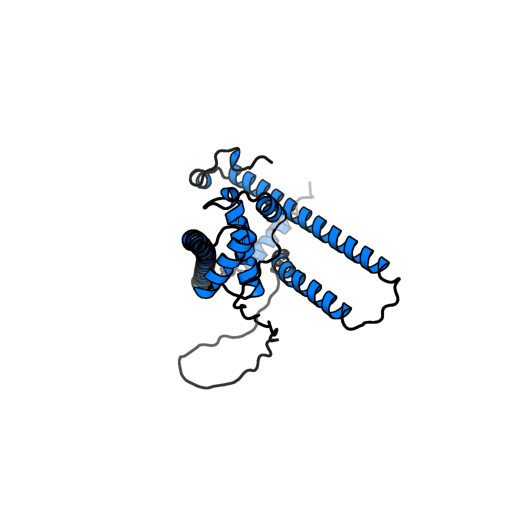40.16 82 THR A O 1
ATOM 673 N N . THR A 1 83 ? -13.360 -16.073 9.546 1.00 39.91 83 THR A N 1
ATOM 674 C CA . THR A 1 83 ? -12.852 -14.805 10.100 1.00 39.91 83 THR A CA 1
ATOM 675 C C . THR A 1 83 ? -13.498 -13.566 9.465 1.00 39.91 83 THR A C 1
ATOM 677 O O . THR A 1 83 ? -13.626 -12.534 10.120 1.00 39.91 83 THR A O 1
ATOM 680 N N . LEU A 1 84 ? -13.977 -13.657 8.216 1.00 35.78 84 LEU A N 1
ATOM 681 C CA . LEU A 1 84 ? -14.696 -12.566 7.536 1.00 35.78 84 LEU A CA 1
ATOM 682 C C . LEU A 1 84 ? -16.221 -12.645 7.714 1.00 35.78 84 LEU A C 1
ATOM 684 O O . LEU A 1 84 ? -16.892 -11.614 7.640 1.00 35.78 84 LEU A O 1
ATOM 688 N N . SER A 1 85 ? -16.763 -13.835 7.992 1.00 35.88 85 SER A N 1
ATOM 689 C CA . SER A 1 85 ? -18.166 -14.039 8.381 1.00 35.88 85 SER A CA 1
ATOM 690 C C . SER A 1 85 ? -18.467 -13.411 9.749 1.00 35.88 85 SER A C 1
ATOM 692 O O . SER A 1 85 ? -19.478 -12.730 9.915 1.00 35.88 85 SER A O 1
ATOM 694 N N . ASN A 1 86 ? -17.542 -13.520 10.708 1.00 36.09 86 ASN A N 1
ATOM 695 C CA . ASN A 1 86 ? -17.742 -13.012 12.072 1.00 36.09 86 ASN A CA 1
ATOM 696 C C . ASN A 1 86 ? -17.779 -11.474 12.180 1.00 36.09 86 ASN A C 1
ATOM 698 O O . ASN A 1 86 ? -18.286 -10.942 13.164 1.00 36.09 86 ASN A O 1
ATOM 702 N N . VAL A 1 87 ? -17.321 -10.742 11.156 1.00 39.88 87 VAL A N 1
ATOM 703 C CA . VAL A 1 87 ? -17.471 -9.273 11.079 1.00 39.88 87 VAL A CA 1
ATOM 704 C C . VAL A 1 87 ? -18.841 -8.871 10.506 1.00 39.88 87 VAL A C 1
ATOM 706 O O . VAL A 1 87 ? -19.335 -7.785 10.797 1.00 39.88 87 VAL A O 1
ATOM 709 N N . ALA A 1 88 ? -19.489 -9.746 9.729 1.00 36.00 88 ALA A N 1
ATOM 710 C CA . ALA A 1 88 ? -20.811 -9.497 9.147 1.00 36.00 88 ALA A CA 1
ATOM 711 C C . ALA A 1 88 ? -21.973 -9.890 10.082 1.00 36.00 88 ALA A C 1
ATOM 713 O O . ALA A 1 88 ? -23.045 -9.300 9.991 1.00 36.00 88 ALA A O 1
ATOM 714 N N . TYR A 1 89 ? -21.753 -10.814 11.023 1.00 34.53 89 TYR A N 1
ATOM 715 C CA . TYR A 1 89 ? -22.780 -11.278 11.969 1.00 34.53 89 TYR A CA 1
ATOM 716 C C . TYR A 1 89 ? -23.042 -10.351 13.171 1.00 34.53 89 TYR A C 1
ATOM 718 O O . TYR A 1 89 ? -23.905 -10.644 13.993 1.00 34.53 89 TYR A O 1
ATOM 726 N N . LEU A 1 90 ? -22.368 -9.201 13.272 1.00 37.84 90 LEU A N 1
ATOM 727 C CA . LEU A 1 90 ? -22.598 -8.227 14.352 1.00 37.84 90 LEU A CA 1
ATOM 728 C C . LEU A 1 90 ? -23.706 -7.194 14.064 1.00 37.84 90 LEU A C 1
ATOM 730 O O . LEU A 1 90 ? -23.820 -6.225 14.809 1.00 37.84 90 LEU A O 1
ATOM 734 N N . ASN A 1 91 ? -24.527 -7.370 13.021 1.00 40.38 91 ASN A N 1
ATOM 735 C CA . ASN A 1 91 ? -25.547 -6.373 12.651 1.00 40.38 91 ASN A CA 1
ATOM 736 C C . ASN A 1 91 ? -26.968 -6.899 12.397 1.00 40.38 91 ASN A C 1
ATOM 738 O O . ASN A 1 91 ? -27.815 -6.139 11.935 1.00 40.38 91 ASN A O 1
ATOM 742 N N . GLU A 1 92 ? -27.276 -8.140 12.773 1.00 38.31 92 GLU A N 1
ATOM 743 C CA . GLU A 1 92 ? -28.657 -8.642 12.777 1.00 38.31 92 GLU A CA 1
ATOM 744 C C . GLU A 1 92 ? -29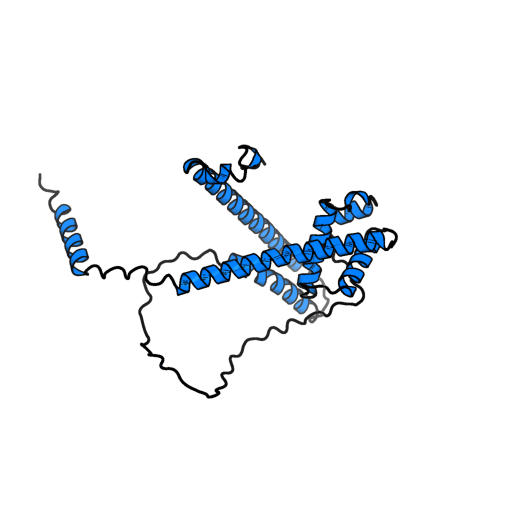.075 -9.048 14.193 1.00 38.31 92 GLU A C 1
ATOM 746 O O . GLU A 1 92 ? -29.217 -10.218 14.526 1.00 38.31 92 GLU A O 1
ATOM 751 N N . GLY A 1 93 ? -29.243 -8.046 15.057 1.00 30.95 93 GLY A N 1
ATOM 752 C CA . GLY A 1 93 ? -29.887 -8.197 16.358 1.00 30.95 93 GLY A CA 1
ATOM 753 C C . GLY A 1 93 ? -31.060 -7.232 16.468 1.00 30.95 93 GLY A C 1
ATOM 754 O O . GLY A 1 93 ? -30.865 -6.038 16.687 1.00 30.95 93 GLY A O 1
ATOM 755 N N . GLN A 1 94 ? -32.282 -7.744 16.314 1.00 39.44 94 GLN A N 1
ATOM 756 C CA . GLN A 1 94 ? -33.484 -7.094 16.834 1.00 39.44 94 GLN A CA 1
ATOM 757 C C . GLN A 1 94 ? -33.379 -7.120 18.363 1.00 39.44 94 GLN A C 1
ATOM 759 O O . GLN A 1 94 ? -33.486 -8.178 18.977 1.00 39.44 94 GLN A O 1
ATOM 764 N N . TYR A 1 95 ? -33.123 -5.969 18.980 1.00 32.94 95 TYR A N 1
ATOM 765 C CA . TYR A 1 95 ? -33.141 -5.856 20.434 1.00 32.94 95 TYR A CA 1
ATOM 766 C C . TYR A 1 95 ? -34.590 -5.727 20.910 1.00 32.94 95 TYR A C 1
ATOM 768 O O . TYR A 1 95 ? -35.167 -4.642 20.853 1.00 32.94 95 TYR A O 1
ATOM 776 N N . ASP A 1 96 ? -35.163 -6.835 21.380 1.00 30.88 96 ASP A N 1
ATOM 777 C CA . ASP A 1 96 ? -36.264 -6.813 22.341 1.00 30.88 96 ASP A CA 1
ATOM 778 C C . ASP A 1 96 ? -35.656 -6.809 23.752 1.00 30.88 96 ASP A C 1
ATOM 780 O O . ASP A 1 96 ? -34.827 -7.653 24.094 1.00 30.88 96 ASP A O 1
ATOM 784 N N . LEU A 1 97 ? -35.989 -5.784 24.535 1.00 34.69 97 LEU A N 1
ATOM 785 C CA . LEU A 1 97 ? -35.300 -5.400 25.774 1.00 34.69 97 LEU A CA 1
ATOM 786 C C . LEU A 1 97 ? -36.134 -5.693 27.030 1.00 34.69 97 LEU A C 1
ATOM 788 O O . LEU A 1 97 ? -35.882 -5.118 28.089 1.00 34.69 97 LEU A O 1
ATOM 792 N N . SER A 1 98 ? -37.123 -6.586 26.946 1.00 33.44 98 SER A N 1
ATOM 793 C CA . SER A 1 98 ? -37.946 -6.978 28.092 1.00 33.44 98 SER A CA 1
ATOM 794 C C . SER A 1 98 ? -37.607 -8.377 28.602 1.00 33.44 98 SER A C 1
ATOM 796 O O . SER A 1 98 ? -38.317 -9.329 28.304 1.00 33.44 98 SER A O 1
ATOM 798 N N . ALA A 1 99 ? -36.523 -8.489 29.369 1.00 43.41 99 ALA A N 1
ATOM 799 C CA . ALA A 1 99 ? -36.346 -9.429 30.485 1.00 43.41 99 ALA A CA 1
ATOM 800 C C . ALA A 1 99 ? -34.852 -9.651 30.716 1.00 43.41 99 ALA A C 1
ATOM 802 O O . ALA A 1 99 ? -34.238 -10.519 30.106 1.00 43.41 99 ALA A O 1
ATOM 803 N N . TYR A 1 100 ? -34.273 -8.902 31.648 1.00 34.81 100 TYR A N 1
ATOM 804 C CA . TYR A 1 100 ? -33.196 -9.473 32.442 1.00 34.81 100 TYR A CA 1
ATOM 805 C C . TYR A 1 100 ? -33.305 -8.936 33.860 1.00 34.81 100 TYR A C 1
ATOM 807 O O . TYR A 1 100 ? -33.091 -7.754 34.130 1.00 34.81 100 TYR A O 1
ATOM 815 N N . ASP A 1 101 ? -33.773 -9.833 34.719 1.00 31.70 101 ASP A N 1
ATOM 816 C CA . ASP A 1 101 ? -33.898 -9.651 36.149 1.00 31.70 101 ASP A CA 1
ATOM 817 C C . ASP A 1 101 ? -32.533 -9.838 36.820 1.00 31.70 101 ASP A C 1
ATOM 819 O O . ASP A 1 101 ? -31.594 -10.436 36.292 1.00 31.70 101 ASP A O 1
ATOM 823 N N . SER A 1 102 ? -32.442 -9.230 37.984 1.00 37.09 102 SER A N 1
ATOM 824 C CA . SER A 1 102 ? -31.249 -8.885 38.722 1.00 37.09 102 SER A CA 1
ATOM 825 C C . SER A 1 102 ? -30.756 -10.062 39.549 1.00 37.09 102 SER A C 1
ATOM 827 O O . SER A 1 102 ? -31.544 -10.681 40.255 1.00 37.09 102 SER A O 1
ATOM 829 N N . SER A 1 103 ? -29.439 -10.244 39.633 1.00 33.25 103 SER A N 1
ATOM 830 C CA . SER A 1 103 ? -28.824 -10.687 40.886 1.00 33.25 103 SER A CA 1
ATOM 831 C C . SER A 1 103 ? -27.314 -10.456 40.881 1.00 33.25 103 SER A C 1
ATOM 833 O O . SER A 1 103 ? -26.605 -11.038 40.065 1.00 33.25 103 SER A O 1
ATOM 835 N N . ILE A 1 104 ? -26.852 -9.646 41.838 1.00 33.78 104 ILE A N 1
ATOM 836 C CA . ILE A 1 104 ? -25.765 -9.908 42.806 1.00 33.78 104 ILE A CA 1
ATOM 837 C C . ILE A 1 104 ? -25.090 -8.582 43.214 1.00 33.78 104 ILE A C 1
ATOM 839 O O . ILE A 1 104 ? -24.305 -7.986 42.487 1.00 33.78 104 ILE A O 1
ATOM 843 N N . ASN A 1 105 ? -25.501 -8.162 44.412 1.00 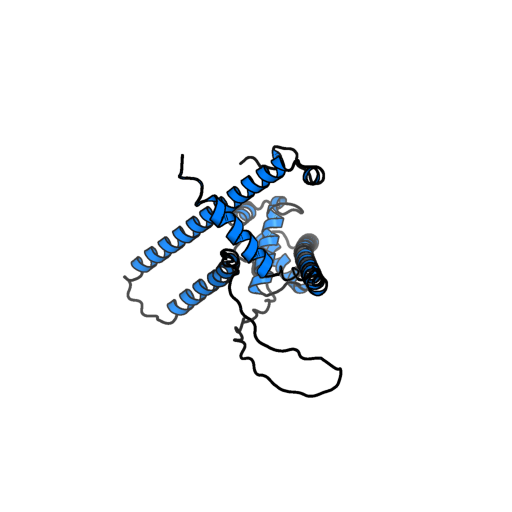35.50 105 ASN A N 1
ATOM 844 C CA . ASN A 1 105 ? -24.776 -7.640 45.573 1.00 35.50 105 ASN A CA 1
ATOM 845 C C . ASN A 1 105 ? -23.693 -6.557 45.446 1.00 35.50 105 ASN A C 1
ATOM 847 O O . ASN A 1 105 ? -22.629 -6.730 44.863 1.00 35.50 105 ASN A O 1
ATOM 851 N N . ASN A 1 106 ? -23.980 -5.488 46.195 1.00 42.16 106 ASN A N 1
ATOM 852 C CA . ASN A 1 106 ? -23.071 -4.470 46.704 1.00 42.16 106 ASN A CA 1
ATOM 853 C C . ASN A 1 106 ? -21.800 -5.085 47.302 1.00 42.16 106 ASN A C 1
ATOM 855 O O . ASN A 1 106 ? -21.892 -5.935 48.189 1.00 42.16 106 ASN A O 1
ATOM 859 N N . ILE A 1 107 ? -20.641 -4.579 46.886 1.00 34.97 107 ILE A N 1
ATOM 860 C CA . ILE A 1 107 ? -19.392 -4.705 47.635 1.00 34.97 107 ILE A CA 1
ATOM 861 C C . ILE A 1 107 ? -18.735 -3.323 47.644 1.00 34.97 107 ILE A C 1
ATOM 863 O O . ILE A 1 107 ? -18.331 -2.815 46.596 1.00 34.97 107 ILE A O 1
ATOM 867 N N . ASP A 1 108 ? -18.698 -2.726 48.836 1.00 42.62 108 ASP A N 1
ATOM 868 C CA . ASP A 1 108 ? -17.824 -1.609 49.191 1.00 42.62 108 ASP A CA 1
ATOM 869 C C . ASP A 1 108 ? -16.366 -2.048 49.024 1.00 42.62 108 ASP A C 1
ATOM 871 O O . ASP A 1 108 ? -15.985 -3.136 49.461 1.00 42.62 108 ASP A O 1
ATOM 875 N N . ILE A 1 109 ? -15.556 -1.211 48.379 1.00 37.12 109 ILE A N 1
ATOM 876 C CA . ILE A 1 109 ? -14.119 -1.442 48.237 1.00 37.12 109 ILE A CA 1
ATOM 877 C C . ILE A 1 109 ? -13.404 -0.377 49.059 1.00 37.12 109 ILE A C 1
ATOM 879 O O . ILE A 1 109 ? -13.238 0.754 48.603 1.00 37.12 109 ILE A O 1
ATOM 883 N N . ASP A 1 110 ? -12.984 -0.785 50.254 1.00 37.81 110 ASP A N 1
ATOM 884 C CA . ASP A 1 110 ? -11.878 -0.169 50.977 1.00 37.81 110 ASP A CA 1
ATOM 885 C C . ASP A 1 110 ? -10.543 -0.661 50.392 1.00 37.81 110 ASP A C 1
ATOM 887 O O . ASP A 1 110 ? -10.386 -1.821 49.993 1.00 37.81 110 ASP A O 1
ATOM 891 N N . GLU A 1 111 ? -9.585 0.261 50.324 1.00 47.78 111 GLU A N 1
ATOM 892 C CA . GLU A 1 111 ? -8.181 0.018 50.003 1.00 47.78 111 GLU A CA 1
ATOM 893 C C . GLU A 1 111 ? -7.544 -0.923 51.035 1.00 47.78 111 GLU A C 1
ATOM 895 O O . GLU A 1 111 ? -7.612 -0.631 52.223 1.00 47.78 111 GLU A O 1
ATOM 900 N N . GLU A 1 112 ? -6.888 -2.006 50.588 1.00 44.47 112 GLU A N 1
ATOM 901 C CA . GLU A 1 112 ? -5.485 -2.341 50.914 1.00 44.47 112 GLU A CA 1
ATOM 902 C C . GLU A 1 112 ? -5.067 -3.792 50.543 1.00 44.47 112 GLU A C 1
ATOM 904 O O . GLU A 1 112 ? -5.746 -4.768 50.836 1.00 44.47 112 GLU A O 1
ATOM 909 N N . THR A 1 113 ? -3.863 -3.892 49.957 1.00 38.47 113 THR A N 1
ATOM 910 C CA . THR A 1 113 ? -2.797 -4.900 50.196 1.00 38.47 113 THR A CA 1
ATOM 911 C C . THR A 1 113 ? -2.936 -6.384 49.751 1.00 38.47 113 THR A C 1
ATOM 913 O O . THR A 1 113 ? -3.717 -7.162 50.273 1.00 38.47 113 THR A O 1
ATOM 916 N N . VAL A 1 114 ? -2.007 -6.776 48.852 1.00 43.97 114 VAL A N 1
ATOM 917 C CA . VAL A 1 114 ? -1.263 -8.062 48.691 1.00 43.97 114 VAL A CA 1
ATOM 918 C C . VAL A 1 114 ? -2.011 -9.412 48.677 1.00 43.97 114 VAL A C 1
ATOM 920 O O . VAL A 1 114 ? -2.561 -9.853 49.676 1.00 43.97 114 VAL A O 1
ATOM 923 N N . GLY A 1 115 ? -1.775 -10.201 47.613 1.00 39.28 115 GLY A N 1
ATOM 924 C CA . GLY A 1 115 ? -1.744 -11.672 47.707 1.00 39.28 115 GLY A CA 1
ATOM 925 C C . GLY A 1 115 ? -2.208 -12.433 46.462 1.00 39.28 115 GLY A C 1
ATOM 926 O O . GLY A 1 115 ? -3.375 -12.380 46.099 1.00 39.28 115 GLY A O 1
ATOM 927 N N . SER A 1 116 ? -1.293 -13.186 45.840 1.00 47.69 116 SER A N 1
ATOM 928 C CA . SER A 1 116 ? -1.518 -14.108 44.713 1.00 47.69 116 SER A CA 1
ATOM 929 C C . SER A 1 116 ? -2.719 -15.041 44.870 1.00 47.69 116 SER A C 1
ATOM 931 O O . SER A 1 116 ? -2.800 -15.730 45.885 1.00 47.69 116 SER A O 1
ATOM 933 N N . LYS A 1 117 ? -3.483 -15.242 43.784 1.00 44.06 117 LYS A N 1
ATOM 934 C CA . LYS A 1 117 ? -4.006 -16.562 43.382 1.00 44.06 117 LYS A CA 1
ATOM 935 C C . LYS A 1 117 ? -4.022 -16.710 41.858 1.00 44.06 117 LYS A C 1
ATOM 937 O O . LYS A 1 117 ? -4.369 -15.785 41.132 1.00 44.06 117 LYS A O 1
ATOM 942 N N . GLN A 1 118 ? -3.560 -17.881 41.421 1.00 51.41 118 GLN A N 1
ATOM 943 C CA . GLN A 1 118 ? -3.635 -18.391 40.058 1.00 51.41 118 GLN A CA 1
ATOM 944 C C . GLN A 1 118 ? -5.079 -18.787 39.759 1.00 51.41 118 GLN A C 1
ATOM 946 O O . GLN A 1 118 ? -5.612 -19.630 40.472 1.00 51.41 118 GLN A O 1
ATOM 951 N N . ASP A 1 119 ? -5.628 -18.263 38.667 1.00 45.28 119 ASP A N 1
ATOM 952 C CA . ASP A 1 119 ? -6.761 -18.863 37.971 1.00 45.28 119 ASP A CA 1
ATOM 953 C C . ASP A 1 119 ? -6.319 -19.162 36.536 1.00 45.28 119 ASP A C 1
ATOM 955 O O . ASP A 1 119 ? -6.008 -18.277 35.734 1.00 45.28 119 ASP A O 1
ATOM 959 N N . THR A 1 120 ? -6.210 -20.454 36.252 1.00 52.72 120 THR A N 1
ATOM 960 C CA . THR A 1 120 ? -6.006 -21.037 34.930 1.00 52.72 120 THR A CA 1
ATOM 961 C C . THR A 1 120 ? -7.295 -20.895 34.130 1.00 52.72 120 THR A C 1
ATOM 963 O O . THR A 1 120 ? -8.183 -21.736 34.232 1.00 52.72 120 THR A O 1
ATOM 966 N N . ASN A 1 121 ? -7.397 -19.831 33.335 1.00 47.09 121 ASN A N 1
ATOM 967 C CA . ASN A 1 121 ? -8.348 -19.790 32.232 1.00 47.09 121 ASN A CA 1
ATOM 968 C C . ASN A 1 121 ? -7.670 -20.401 31.007 1.00 47.09 121 ASN A C 1
ATOM 970 O O . ASN A 1 121 ? -6.784 -19.783 30.406 1.00 47.09 121 ASN A O 1
ATOM 974 N N . ASP A 1 122 ? -8.095 -21.621 30.671 1.00 53.03 122 ASP A N 1
ATOM 975 C CA . ASP A 1 122 ? -7.821 -22.302 29.409 1.00 53.03 122 ASP A CA 1
ATOM 976 C C . ASP A 1 122 ? -8.330 -21.434 28.257 1.00 53.03 122 ASP A C 1
ATOM 978 O O . ASP A 1 122 ? -9.477 -21.490 27.825 1.00 53.03 122 ASP A O 1
ATOM 982 N N . THR A 1 123 ? -7.448 -20.553 27.801 1.00 49.22 123 THR A N 1
ATOM 983 C CA . THR A 1 123 ? -7.605 -19.833 26.548 1.00 49.22 123 THR A CA 1
ATOM 984 C C . THR A 1 123 ? -7.008 -20.744 25.497 1.00 49.22 123 THR A C 1
ATOM 986 O O . THR A 1 123 ? -5.797 -20.986 25.524 1.00 49.22 123 THR A O 1
ATOM 989 N N . GLU A 1 124 ? -7.850 -21.274 24.613 1.00 49.75 124 GLU A N 1
ATOM 990 C CA . GLU A 1 124 ? -7.439 -21.978 23.402 1.00 49.75 124 GLU A CA 1
ATOM 991 C C . GLU A 1 124 ? -6.420 -21.104 22.658 1.00 49.75 124 GLU A C 1
ATOM 993 O O . GLU A 1 124 ? -6.749 -20.137 21.971 1.00 49.75 124 GLU A O 1
ATOM 998 N N . LYS A 1 125 ? -5.135 -21.391 22.882 1.00 48.84 125 LYS A N 1
ATOM 999 C CA . LYS A 1 125 ? -4.032 -20.770 22.162 1.00 48.84 125 LYS A CA 1
ATOM 1000 C C . LYS A 1 125 ? -4.053 -21.362 20.767 1.00 48.84 125 LYS A C 1
ATOM 1002 O O . LYS A 1 125 ? -3.420 -22.386 20.514 1.00 48.84 125 LYS A O 1
ATOM 1007 N N . GLU A 1 126 ? -4.769 -20.707 19.862 1.00 53.91 126 GLU A N 1
ATOM 1008 C CA . GLU A 1 126 ? -4.507 -20.851 18.438 1.00 53.91 126 GLU A CA 1
ATOM 1009 C C . GLU A 1 126 ? -3.010 -20.588 18.230 1.00 53.91 126 GLU A C 1
ATOM 1011 O O . GLU A 1 126 ? -2.525 -19.461 18.360 1.00 53.91 126 GLU A O 1
ATOM 1016 N N . ASN A 1 127 ? -2.252 -21.658 17.981 1.00 55.75 127 ASN A N 1
ATOM 1017 C CA . ASN A 1 127 ? -0.841 -21.600 17.628 1.00 55.75 127 ASN A CA 1
ATOM 1018 C C . ASN A 1 127 ? -0.727 -20.973 16.233 1.00 55.75 127 ASN A C 1
ATOM 1020 O O . ASN A 1 127 ? -0.474 -21.659 15.243 1.00 55.75 127 ASN A O 1
ATOM 1024 N N . LYS A 1 128 ? -0.941 -19.657 16.138 1.00 66.62 128 LYS A N 1
ATOM 1025 C CA . LYS A 1 128 ? -0.649 -18.881 14.941 1.00 66.62 128 LYS A CA 1
ATOM 1026 C C . LYS A 1 128 ? 0.864 -18.919 14.767 1.00 66.62 128 LYS A C 1
ATOM 1028 O O . LYS A 1 128 ? 1.595 -18.187 15.428 1.00 66.62 128 LYS A O 1
ATOM 1033 N N . VAL A 1 129 ? 1.334 -19.840 13.930 1.00 66.50 129 VAL A N 1
ATOM 1034 C CA . VAL A 1 129 ? 2.744 -19.958 13.564 1.00 66.50 129 VAL A CA 1
ATOM 1035 C C . VAL A 1 129 ? 3.143 -18.643 12.902 1.00 66.50 129 VAL A C 1
ATOM 1037 O O . VAL A 1 129 ? 2.822 -18.395 11.741 1.00 66.50 129 VAL A O 1
ATOM 1040 N N . GLU A 1 130 ? 3.790 -17.760 13.660 1.00 68.44 130 GLU A N 1
ATOM 1041 C CA . GLU A 1 130 ? 4.320 -16.508 13.133 1.00 68.44 130 GLU A CA 1
ATOM 1042 C C . GLU A 1 130 ? 5.399 -16.840 12.098 1.00 68.44 130 GLU A C 1
ATOM 1044 O O . GLU A 1 130 ? 6.512 -17.266 12.425 1.00 68.44 130 GLU A O 1
ATOM 1049 N N . SER A 1 131 ? 5.056 -16.679 10.820 1.00 78.69 131 SER A N 1
ATOM 1050 C CA . SER A 1 131 ? 6.006 -16.836 9.726 1.00 78.69 131 SER A CA 1
ATOM 1051 C C . SER A 1 131 ? 7.078 -15.757 9.852 1.00 78.69 131 SER A C 1
ATOM 1053 O O . SER A 1 131 ? 6.821 -14.568 9.652 1.00 78.69 131 SER A O 1
ATOM 1055 N N . LYS A 1 132 ? 8.308 -16.172 10.161 1.00 88.94 132 LYS A N 1
ATOM 1056 C CA . LYS A 1 132 ? 9.464 -15.272 10.183 1.00 88.94 132 LYS A CA 1
ATOM 1057 C C . LYS A 1 132 ? 9.678 -14.669 8.795 1.00 88.94 132 LYS A C 1
ATOM 1059 O O . LYS A 1 132 ? 9.579 -15.349 7.775 1.00 88.94 132 LYS A O 1
ATOM 1064 N N . PHE A 1 133 ? 9.991 -13.379 8.759 1.00 92.44 133 PHE A N 1
ATOM 1065 C CA . PHE A 1 133 ? 10.310 -12.689 7.514 1.00 92.44 133 PHE A CA 1
ATOM 1066 C C . PHE A 1 133 ? 11.617 -13.232 6.924 1.00 92.44 133 PHE A C 1
ATOM 1068 O O . PHE A 1 133 ? 12.647 -13.220 7.594 1.00 92.44 133 PHE A O 1
ATOM 1075 N N . SER A 1 134 ? 11.562 -13.701 5.678 1.00 91.81 134 SER A N 1
ATOM 1076 C CA . SER A 1 134 ? 12.730 -14.176 4.929 1.00 91.81 134 SER A CA 1
ATOM 1077 C C . SER A 1 134 ? 13.659 -13.013 4.573 1.00 91.81 134 SER A C 1
ATOM 1079 O O . SER A 1 134 ? 13.187 -11.925 4.251 1.00 91.81 134 SER A O 1
ATOM 1081 N N . ASP A 1 135 ? 14.975 -13.239 4.552 1.00 92.06 135 ASP A N 1
ATOM 1082 C CA . ASP A 1 135 ? 15.942 -12.228 4.096 1.00 92.06 135 ASP A CA 1
ATOM 1083 C C . ASP A 1 135 ? 15.642 -11.753 2.665 1.00 92.06 135 ASP A C 1
ATOM 1085 O O . ASP A 1 135 ? 15.814 -10.575 2.332 1.00 92.06 135 ASP A O 1
ATOM 1089 N N . VAL A 1 136 ? 15.130 -12.663 1.833 1.00 95.56 136 VAL A N 1
ATOM 1090 C CA . VAL A 1 136 ? 14.662 -12.381 0.476 1.00 95.56 136 VAL A CA 1
ATOM 1091 C C . VAL A 1 136 ? 13.140 -12.385 0.466 1.00 95.56 136 VAL A C 1
ATOM 1093 O O . VAL A 1 136 ? 12.510 -13.429 0.652 1.00 95.56 136 VAL A O 1
ATOM 1096 N N . TYR A 1 137 ? 12.561 -11.209 0.237 1.00 97.00 137 TYR A N 1
ATOM 1097 C CA . TYR A 1 137 ? 11.127 -11.047 0.057 1.00 97.00 137 TYR A CA 1
ATOM 1098 C C . TYR A 1 137 ? 10.700 -11.545 -1.328 1.00 97.00 137 TYR A C 1
ATOM 1100 O O . TYR A 1 137 ? 11.313 -11.200 -2.341 1.00 97.00 137 TYR A O 1
ATOM 1108 N N . ILE A 1 138 ? 9.638 -12.348 -1.363 1.00 96.44 138 ILE A N 1
ATOM 1109 C CA . ILE A 1 138 ? 9.005 -12.834 -2.591 1.00 96.44 138 ILE A CA 1
ATOM 1110 C C . ILE A 1 138 ? 7.696 -12.068 -2.735 1.00 96.44 138 ILE A C 1
ATOM 1112 O O . ILE A 1 138 ? 6.897 -12.056 -1.801 1.00 96.44 138 ILE A O 1
ATOM 1116 N N . LEU A 1 139 ? 7.499 -11.419 -3.883 1.00 96.31 139 LEU A N 1
ATOM 1117 C CA . LEU A 1 139 ? 6.270 -10.678 -4.149 1.00 96.31 139 LEU A CA 1
ATOM 1118 C C . LEU A 1 139 ? 5.054 -11.621 -4.147 1.00 96.31 139 LEU A C 1
ATOM 1120 O O . LEU A 1 139 ? 5.158 -12.737 -4.662 1.00 96.31 139 LEU A O 1
ATOM 1124 N N . PRO A 1 140 ? 3.909 -11.180 -3.601 1.00 96.56 140 PRO A N 1
ATOM 1125 C CA . PRO A 1 140 ? 2.660 -11.922 -3.687 1.00 96.56 140 PRO A CA 1
ATOM 1126 C C . PRO A 1 140 ? 2.120 -11.907 -5.120 1.00 96.56 140 PRO A C 1
ATOM 1128 O O . PRO A 1 140 ? 2.564 -11.127 -5.970 1.00 96.56 140 PRO A O 1
ATOM 1131 N N . ASP A 1 141 ? 1.091 -12.714 -5.369 1.00 95.94 141 ASP A N 1
ATOM 1132 C CA . ASP A 1 141 ? 0.372 -12.676 -6.636 1.00 95.94 141 ASP A CA 1
ATOM 1133 C C . ASP A 1 141 ? -0.251 -11.297 -6.877 1.00 95.94 141 ASP A C 1
ATOM 1135 O O . ASP A 1 141 ? -1.154 -10.839 -6.174 1.00 95.94 141 ASP A O 1
ATOM 1139 N N . LEU A 1 142 ? 0.243 -10.621 -7.912 1.00 95.00 142 LEU A N 1
ATOM 1140 C CA . LEU A 1 142 ? -0.195 -9.273 -8.243 1.00 95.00 142 LEU A CA 1
ATOM 1141 C C . LEU A 1 142 ? -1.545 -9.289 -8.983 1.00 95.00 142 LEU A C 1
ATOM 1143 O O . LEU A 1 142 ? -1.772 -10.148 -9.834 1.00 95.00 142 LEU A O 1
ATOM 1147 N N . PRO A 1 143 ? -2.432 -8.300 -8.768 1.00 94.38 143 PRO A N 1
ATOM 1148 C CA . PRO A 1 143 ? -3.671 -8.181 -9.533 1.00 94.38 143 PRO A CA 1
ATOM 1149 C C . PRO A 1 143 ? -3.424 -8.139 -11.049 1.00 94.38 143 PRO A C 1
ATOM 1151 O O . PRO A 1 143 ? -2.477 -7.496 -11.506 1.00 94.38 143 PRO A O 1
ATOM 1154 N N . ASN A 1 144 ? -4.326 -8.733 -11.847 1.00 93.00 144 ASN A N 1
ATOM 1155 C CA . ASN A 1 144 ? -4.224 -8.785 -13.319 1.00 93.00 144 ASN A CA 1
ATOM 1156 C C . ASN A 1 144 ? -3.901 -7.428 -13.954 1.00 93.00 144 ASN A C 1
ATOM 1158 O O . ASN A 1 144 ? -3.053 -7.339 -14.836 1.00 93.00 144 ASN A O 1
ATOM 1162 N N . LYS A 1 145 ? -4.534 -6.360 -13.462 1.00 92.88 145 LYS A N 1
ATOM 1163 C CA . LYS A 1 145 ? -4.300 -4.994 -13.937 1.00 92.88 145 LYS A CA 1
ATOM 1164 C C . LYS A 1 145 ? -2.848 -4.542 -13.745 1.00 92.88 145 LYS A C 1
ATOM 1166 O O . LYS A 1 145 ? -2.294 -3.893 -14.622 1.00 92.88 145 LYS A O 1
ATOM 1171 N N . ILE A 1 146 ? -2.235 -4.875 -12.609 1.00 95.19 146 ILE A N 1
ATOM 1172 C CA . ILE A 1 146 ? -0.828 -4.561 -12.345 1.00 95.19 146 ILE A CA 1
ATOM 1173 C C . ILE A 1 146 ? 0.064 -5.439 -13.217 1.00 95.19 146 ILE A C 1
ATOM 1175 O O . ILE A 1 146 ? 0.915 -4.893 -13.904 1.00 95.19 146 ILE A O 1
ATOM 1179 N N . ARG A 1 147 ? -0.186 -6.755 -13.284 1.00 95.31 147 ARG A N 1
ATOM 1180 C CA . ARG A 1 147 ? 0.579 -7.670 -14.152 1.00 95.31 147 ARG A CA 1
ATOM 1181 C C . ARG A 1 147 ? 0.605 -7.209 -15.611 1.00 95.31 147 ARG A C 1
ATOM 1183 O O . ARG A 1 147 ? 1.669 -7.168 -16.218 1.00 95.31 147 ARG A O 1
ATOM 1190 N N . GLN A 1 148 ? -0.540 -6.787 -16.148 1.00 94.88 148 GLN A N 1
ATOM 1191 C CA . GLN A 1 148 ? -0.628 -6.226 -17.499 1.00 94.88 148 GLN A CA 1
ATOM 1192 C C . GLN A 1 148 ? 0.240 -4.970 -17.653 1.00 94.88 148 GLN A C 1
ATOM 1194 O O . GLN A 1 148 ? 1.012 -4.880 -18.600 1.00 94.88 148 GLN A O 1
ATOM 1199 N N . LEU A 1 149 ? 0.192 -4.029 -16.707 1.00 94.25 149 LEU A N 1
ATOM 1200 C CA . LEU A 1 149 ? 1.031 -2.823 -16.750 1.00 94.25 149 LEU A CA 1
ATOM 1201 C C . LEU A 1 149 ? 2.529 -3.108 -16.579 1.00 94.25 149 LEU A C 1
ATOM 1203 O O . LEU A 1 149 ? 3.355 -2.370 -17.102 1.00 94.25 149 LEU A O 1
ATOM 1207 N N . ILE A 1 150 ? 2.892 -4.160 -15.848 1.00 93.94 150 ILE A N 1
ATOM 1208 C CA . ILE A 1 150 ? 4.283 -4.618 -15.755 1.00 93.94 150 ILE A CA 1
ATOM 1209 C C . ILE A 1 150 ? 4.718 -5.204 -17.102 1.00 93.94 150 ILE A C 1
ATOM 1211 O O . ILE A 1 150 ? 5.799 -4.886 -17.592 1.00 93.94 150 ILE A O 1
ATOM 1215 N N . SER A 1 151 ? 3.844 -5.983 -17.749 1.00 93.81 151 SER A N 1
ATOM 1216 C CA . SER A 1 151 ? 4.130 -6.598 -19.050 1.00 93.81 151 SER A CA 1
ATOM 1217 C C . SER A 1 151 ? 4.330 -5.588 -20.184 1.00 93.81 151 SER A C 1
ATOM 1219 O O . SER A 1 151 ? 5.081 -5.873 -21.112 1.00 93.81 151 SER A O 1
ATOM 1221 N N . THR A 1 152 ? 3.736 -4.389 -20.100 1.00 93.50 152 THR A N 1
ATOM 1222 C CA . THR A 1 152 ? 3.988 -3.319 -21.082 1.00 93.50 152 THR A CA 1
ATOM 1223 C C . THR A 1 152 ? 5.359 -2.658 -20.918 1.00 93.50 152 THR A C 1
ATOM 1225 O O . THR A 1 152 ? 5.753 -1.881 -21.781 1.00 93.50 152 THR A O 1
ATOM 1228 N N . GLN A 1 153 ? 6.091 -2.944 -19.832 1.00 87.62 153 GLN A N 1
ATOM 1229 C CA . GLN A 1 153 ? 7.406 -2.369 -19.502 1.00 87.62 153 GLN A CA 1
ATOM 1230 C C . GLN A 1 153 ? 7.422 -0.832 -19.392 1.00 87.62 153 GLN A C 1
ATOM 1232 O O . GLN A 1 153 ? 8.474 -0.189 -19.370 1.00 87.62 153 GLN A O 1
ATOM 1237 N N . GLU A 1 154 ? 6.254 -0.203 -19.269 1.00 90.19 154 GLU A N 1
ATOM 1238 C CA . GLU A 1 154 ? 6.138 1.247 -19.204 1.00 90.19 154 GLU A CA 1
ATOM 1239 C C . GLU A 1 154 ? 6.250 1.751 -17.752 1.00 90.19 154 GLU A C 1
ATOM 1241 O O . GLU A 1 154 ? 5.255 1.985 -17.059 1.00 90.19 154 GLU A O 1
ATOM 1246 N N . ILE A 1 155 ? 7.485 2.011 -17.302 1.00 89.88 155 ILE A N 1
ATOM 1247 C CA . ILE A 1 155 ? 7.819 2.487 -15.936 1.00 89.88 155 ILE A CA 1
ATOM 1248 C C . ILE A 1 155 ? 7.021 3.741 -15.526 1.00 89.88 155 ILE A C 1
ATOM 1250 O O . ILE A 1 155 ? 6.770 3.976 -14.341 1.00 89.88 155 ILE A O 1
ATOM 1254 N N . LYS A 1 156 ? 6.572 4.551 -16.496 1.00 92.75 156 LYS A N 1
ATOM 1255 C CA . LYS A 1 156 ? 5.760 5.759 -16.261 1.00 92.75 156 LYS A CA 1
ATOM 1256 C C . LYS A 1 156 ? 4.512 5.486 -15.409 1.00 92.75 156 LYS A C 1
ATOM 1258 O O . LYS A 1 156 ? 4.133 6.352 -14.624 1.00 92.75 156 LYS A O 1
ATOM 1263 N N . HIS A 1 157 ? 3.925 4.289 -15.500 1.00 92.38 157 HIS A N 1
ATOM 1264 C CA . HIS A 1 157 ? 2.751 3.905 -14.712 1.00 92.38 157 HIS A CA 1
ATOM 1265 C C . HIS A 1 157 ? 3.037 3.699 -13.226 1.00 92.38 157 HIS A C 1
ATOM 1267 O O . HIS A 1 157 ? 2.095 3.688 -12.443 1.00 92.38 157 HIS A O 1
ATOM 1273 N N . PHE A 1 158 ? 4.306 3.562 -12.836 1.00 93.88 158 PHE A N 1
ATOM 1274 C CA . PHE A 1 158 ? 4.731 3.300 -11.460 1.00 93.88 158 PHE A CA 1
ATOM 1275 C C . PHE A 1 158 ? 5.505 4.470 -10.837 1.00 93.88 158 PHE A C 1
ATOM 1277 O O . PHE A 1 158 ? 6.112 4.323 -9.771 1.00 93.88 158 PHE A O 1
ATOM 1284 N N . ARG A 1 159 ? 5.463 5.651 -11.470 1.00 93.19 159 ARG A N 1
ATOM 1285 C CA . ARG A 1 159 ? 5.978 6.901 -10.890 1.00 93.19 159 ARG A CA 1
ATOM 1286 C C . ARG A 1 159 ? 5.223 7.273 -9.612 1.00 93.19 159 ARG A C 1
ATOM 1288 O O . ARG A 1 159 ? 4.139 6.755 -9.328 1.00 93.19 159 ARG A O 1
ATOM 1295 N N . ASN A 1 160 ? 5.796 8.192 -8.843 1.00 91.75 160 ASN A N 1
ATOM 1296 C CA . ASN A 1 160 ? 5.175 8.711 -7.627 1.00 91.75 160 ASN A CA 1
ATOM 1297 C C . ASN A 1 160 ? 3.752 9.223 -7.899 1.00 91.75 160 ASN A C 1
ATOM 1299 O O . ASN A 1 160 ? 3.475 9.775 -8.962 1.00 91.75 160 ASN A O 1
ATOM 1303 N N . HIS A 1 161 ? 2.858 9.011 -6.932 1.00 90.25 161 HIS A N 1
ATOM 1304 C CA . HIS A 1 161 ? 1.448 9.430 -6.970 1.00 90.25 161 HIS A CA 1
ATOM 1305 C C . HIS A 1 161 ? 0.578 8.811 -8.076 1.00 90.25 161 HIS A C 1
ATOM 1307 O O . HIS A 1 161 ? -0.564 9.223 -8.260 1.00 90.25 161 HIS A O 1
ATOM 1313 N N . THR A 1 162 ? 1.060 7.795 -8.791 1.00 95.50 162 THR A N 1
ATOM 1314 C CA . THR A 1 162 ? 0.221 7.053 -9.740 1.00 95.50 162 THR A CA 1
ATOM 1315 C C . THR A 1 162 ? -0.685 6.048 -9.026 1.00 95.50 162 THR A C 1
ATOM 1317 O O . THR A 1 162 ? -0.306 5.429 -8.027 1.00 95.50 162 THR A O 1
ATOM 1320 N N . ASN A 1 163 ? -1.882 5.830 -9.580 1.00 94.75 163 ASN A N 1
ATOM 1321 C CA . ASN A 1 163 ? -2.827 4.836 -9.061 1.00 94.75 163 ASN A CA 1
ATOM 1322 C C . ASN A 1 163 ? -2.247 3.415 -9.081 1.00 94.75 163 ASN A C 1
ATOM 1324 O O . ASN A 1 163 ? -2.496 2.643 -8.160 1.00 94.75 163 ASN A O 1
ATOM 1328 N N . SER A 1 164 ? -1.451 3.069 -10.097 1.00 94.81 164 SER A N 1
ATOM 1329 C CA . SER A 1 164 ? -0.853 1.734 -10.205 1.00 94.81 164 SER A CA 1
ATOM 1330 C C . SER A 1 164 ? 0.237 1.511 -9.160 1.00 94.81 164 SER A C 1
ATOM 1332 O O . SER A 1 164 ? 0.269 0.448 -8.546 1.00 94.81 164 SER A O 1
ATOM 1334 N N . ARG A 1 165 ? 1.079 2.522 -8.882 1.00 95.88 165 ARG A N 1
ATOM 1335 C CA . ARG A 1 165 ? 2.028 2.468 -7.759 1.00 95.88 165 ARG A CA 1
ATOM 1336 C C . ARG A 1 165 ? 1.299 2.311 -6.430 1.00 95.88 165 ARG A C 1
ATOM 1338 O O . ARG A 1 165 ? 1.697 1.470 -5.634 1.00 95.88 165 ARG A O 1
ATOM 1345 N N . ARG A 1 166 ? 0.237 3.090 -6.195 1.00 95.88 166 ARG A N 1
ATOM 1346 C CA . ARG A 1 166 ? -0.568 2.988 -4.968 1.00 95.88 166 ARG A CA 1
ATOM 1347 C C . ARG A 1 166 ? -1.140 1.582 -4.794 1.00 95.88 166 ARG A C 1
ATOM 1349 O O . ARG A 1 166 ? -0.925 0.984 -3.753 1.00 95.88 166 ARG A O 1
ATOM 1356 N N . LEU A 1 167 ? -1.772 1.037 -5.833 1.00 95.94 167 LEU A N 1
ATOM 1357 C CA . LEU A 1 167 ? -2.347 -0.307 -5.798 1.00 95.94 167 LEU A CA 1
ATOM 1358 C C . LEU A 1 167 ? -1.285 -1.386 -5.536 1.00 95.94 167 LEU A C 1
ATOM 1360 O O . LEU A 1 167 ? -1.528 -2.304 -4.762 1.00 95.94 167 LEU A O 1
ATOM 1364 N N . LEU A 1 168 ? -0.097 -1.268 -6.137 1.00 96.62 168 LEU A N 1
ATOM 1365 C CA . LEU A 1 168 ? 1.014 -2.181 -5.858 1.00 96.62 168 LEU A CA 1
ATOM 1366 C C . LEU A 1 168 ? 1.469 -2.090 -4.392 1.00 96.62 168 LEU A C 1
ATOM 1368 O O . LEU A 1 168 ? 1.652 -3.116 -3.744 1.00 96.62 168 LEU A O 1
ATOM 1372 N N . LEU A 1 169 ? 1.617 -0.875 -3.854 1.00 97.38 169 LEU A N 1
ATOM 1373 C CA . LEU A 1 169 ? 1.964 -0.673 -2.444 1.00 97.38 169 LEU A CA 1
ATOM 1374 C C . LEU A 1 169 ? 0.877 -1.207 -1.500 1.00 97.38 169 LEU A C 1
ATOM 1376 O O . LEU A 1 169 ? 1.218 -1.731 -0.446 1.00 97.38 169 LEU A O 1
ATOM 1380 N N . ASP A 1 170 ? -0.401 -1.101 -1.870 1.00 96.50 170 ASP A N 1
ATOM 1381 C CA . ASP A 1 170 ? -1.525 -1.635 -1.093 1.00 96.50 170 ASP A CA 1
ATOM 1382 C C . ASP A 1 170 ? -1.479 -3.170 -1.020 1.00 96.50 170 ASP A C 1
ATOM 1384 O O . ASP A 1 170 ? -1.622 -3.733 0.062 1.00 96.50 170 ASP A O 1
ATOM 1388 N N . VAL A 1 171 ? -1.207 -3.842 -2.145 1.00 97.19 171 VAL A N 1
ATOM 1389 C CA . VAL A 1 171 ? -1.064 -5.310 -2.208 1.00 97.19 171 VAL A CA 1
ATOM 1390 C C . VAL A 1 171 ? 0.121 -5.788 -1.369 1.00 97.19 171 VAL A C 1
ATOM 1392 O O . VAL A 1 171 ? -0.003 -6.738 -0.603 1.00 97.19 171 VAL A O 1
ATOM 1395 N N . ILE A 1 172 ? 1.263 -5.107 -1.478 1.00 97.38 172 ILE A N 1
ATOM 1396 C CA . ILE A 1 172 ? 2.463 -5.440 -0.701 1.00 97.38 172 ILE A CA 1
ATOM 1397 C C . ILE A 1 172 ? 2.233 -5.192 0.787 1.00 97.38 172 ILE A C 1
ATOM 1399 O O . ILE A 1 172 ? 2.654 -5.991 1.616 1.00 97.38 172 ILE A O 1
ATOM 1403 N N . PHE A 1 173 ? 1.569 -4.091 1.140 1.00 96.81 173 PHE A N 1
ATOM 1404 C CA . PHE A 1 173 ? 1.210 -3.811 2.524 1.00 96.81 173 PHE A CA 1
ATOM 1405 C C . PHE A 1 173 ? 0.344 -4.936 3.102 1.00 96.81 173 PHE A C 1
ATOM 1407 O O . PHE A 1 173 ? 0.687 -5.464 4.157 1.00 96.81 173 PHE A O 1
ATOM 1414 N N . ALA A 1 174 ? -0.713 -5.342 2.390 1.00 95.81 174 ALA A N 1
ATOM 1415 C CA . ALA A 1 174 ? -1.586 -6.435 2.813 1.00 95.81 174 ALA A CA 1
ATOM 1416 C C . ALA A 1 174 ? -0.790 -7.729 3.041 1.00 95.81 174 ALA A C 1
ATOM 1418 O O . ALA A 1 174 ? -0.782 -8.234 4.159 1.00 95.81 174 ALA A O 1
ATOM 1419 N N . ASP A 1 175 ? -0.010 -8.184 2.054 1.00 96.31 175 ASP A N 1
ATOM 1420 C CA . ASP A 1 175 ? 0.808 -9.400 2.182 1.00 96.31 175 ASP A CA 1
ATOM 1421 C C . ASP A 1 175 ? 1.794 -9.325 3.358 1.00 96.31 175 ASP A C 1
ATOM 1423 O O . ASP A 1 175 ? 1.858 -10.236 4.183 1.00 96.31 175 ASP A O 1
ATOM 1427 N N . VAL A 1 176 ? 2.521 -8.211 3.501 1.00 95.56 176 VAL A N 1
ATOM 1428 C CA . VAL A 1 176 ? 3.499 -8.043 4.585 1.00 95.56 176 VAL A CA 1
ATOM 1429 C C . VAL A 1 176 ? 2.829 -8.088 5.962 1.00 95.56 176 VAL A C 1
ATOM 1431 O O . VAL A 1 176 ? 3.353 -8.709 6.893 1.00 95.56 176 VAL A O 1
ATOM 1434 N N . THR A 1 177 ? 1.663 -7.457 6.100 1.00 94.31 177 THR A N 1
ATOM 1435 C CA . THR A 1 177 ? 0.920 -7.440 7.366 1.00 94.31 177 THR A CA 1
ATOM 1436 C C . THR A 1 177 ? 0.239 -8.769 7.676 1.00 94.31 177 THR A C 1
ATOM 1438 O O . THR A 1 177 ? 0.293 -9.214 8.817 1.00 94.31 177 THR A O 1
ATOM 1441 N N . GLU A 1 178 ? -0.354 -9.439 6.692 1.00 93.38 178 GLU A N 1
ATOM 1442 C CA . GLU A 1 178 ? -1.109 -10.675 6.904 1.00 93.38 178 GLU A CA 1
ATOM 1443 C C . GLU A 1 178 ? -0.181 -11.876 7.088 1.00 93.38 178 GLU A C 1
ATOM 1445 O O . GLU A 1 178 ? -0.315 -12.630 8.054 1.00 93.38 178 GLU A O 1
ATOM 1450 N N . LYS A 1 179 ? 0.803 -12.027 6.196 1.00 94.19 179 LYS A N 1
ATOM 1451 C CA . LYS A 1 179 ? 1.687 -13.195 6.160 1.00 94.19 179 LYS A CA 1
ATOM 1452 C C . LYS A 1 179 ? 2.773 -13.142 7.224 1.00 94.19 179 LYS A C 1
ATOM 1454 O O . LYS A 1 179 ? 3.109 -14.172 7.799 1.00 94.19 179 LYS A O 1
ATOM 1459 N N . TYR A 1 180 ? 3.318 -11.957 7.499 1.00 93.56 180 TYR A N 1
ATOM 1460 C CA . TYR A 1 180 ? 4.450 -11.797 8.419 1.00 93.56 180 TYR A CA 1
ATOM 1461 C C . TYR A 1 180 ? 4.086 -11.065 9.715 1.00 93.56 180 TYR A C 1
ATOM 1463 O O . TYR A 1 180 ? 4.952 -10.896 10.569 1.00 93.56 180 TYR A O 1
ATOM 1471 N N . SER A 1 181 ? 2.832 -10.618 9.883 1.00 91.88 181 SER A N 1
ATOM 1472 C CA . SER A 1 181 ? 2.401 -9.818 11.046 1.00 91.88 181 SER A CA 1
ATOM 1473 C C . SER A 1 181 ? 3.264 -8.562 11.266 1.00 91.88 181 SER A C 1
ATOM 1475 O O . SER A 1 181 ? 3.444 -8.090 12.388 1.00 91.88 181 SER A O 1
ATOM 1477 N N . LEU A 1 182 ? 3.814 -7.996 10.183 1.00 93.00 182 LEU A N 1
ATOM 1478 C CA . LEU A 1 182 ? 4.723 -6.853 10.241 1.00 93.00 182 LEU A CA 1
ATOM 1479 C C . LEU A 1 182 ? 3.996 -5.538 9.966 1.00 93.00 182 LEU A C 1
ATOM 1481 O O . LEU A 1 182 ? 3.789 -5.155 8.820 1.00 93.00 182 LEU A O 1
ATOM 1485 N N . LEU A 1 183 ? 3.707 -4.786 11.028 1.00 90.81 183 LEU A N 1
ATOM 1486 C CA . LEU A 1 183 ? 3.249 -3.391 10.930 1.00 90.81 183 LEU A CA 1
ATOM 1487 C C . LEU A 1 183 ? 4.409 -2.386 10.840 1.00 90.81 183 LEU A C 1
ATOM 1489 O O . LEU A 1 183 ? 4.220 -1.247 10.412 1.00 90.81 183 LEU A O 1
ATOM 1493 N N . TYR A 1 184 ? 5.614 -2.801 11.244 1.00 91.69 184 TYR A N 1
ATOM 1494 C CA . TYR A 1 184 ? 6.800 -1.949 11.321 1.00 91.69 184 TYR A CA 1
ATOM 1495 C C . TYR A 1 184 ? 8.012 -2.625 10.679 1.00 91.69 184 TYR A C 1
ATOM 1497 O O . TYR A 1 184 ? 8.908 -3.080 11.396 1.00 91.69 184 TYR A O 1
ATOM 1505 N N . PRO A 1 185 ? 8.072 -2.699 9.336 1.00 95.50 185 PRO A N 1
ATOM 1506 C CA . PRO A 1 185 ? 9.261 -3.211 8.683 1.00 95.50 185 PRO A CA 1
ATOM 1507 C C . PRO A 1 185 ? 10.501 -2.404 9.097 1.00 95.50 185 PRO A C 1
ATOM 1509 O O . PRO A 1 185 ? 10.466 -1.176 9.201 1.00 95.50 185 PRO A O 1
ATOM 1512 N N . ASN A 1 186 ? 11.613 -3.084 9.349 1.00 96.56 186 ASN A N 1
ATOM 1513 C CA . ASN A 1 186 ? 12.901 -2.448 9.597 1.00 96.56 186 ASN A CA 1
ATOM 1514 C C . ASN A 1 186 ? 13.586 -2.050 8.273 1.00 96.56 186 ASN A C 1
ATOM 1516 O O . ASN A 1 186 ? 13.130 -2.382 7.177 1.00 96.56 186 ASN A O 1
ATOM 1520 N N . ALA A 1 187 ? 14.719 -1.346 8.358 1.00 95.94 187 ALA A N 1
ATOM 1521 C CA . ALA A 1 187 ? 15.439 -0.867 7.174 1.00 95.94 187 ALA A CA 1
ATOM 1522 C C . ALA A 1 187 ? 15.853 -1.993 6.203 1.00 95.94 187 ALA A C 1
ATOM 1524 O O . ALA A 1 187 ? 15.788 -1.805 4.988 1.00 95.94 187 ALA A O 1
ATOM 1525 N N . LYS A 1 188 ? 16.243 -3.168 6.720 1.00 96.62 188 LYS A N 1
ATOM 1526 C CA . LYS A 1 188 ? 16.612 -4.328 5.891 1.00 96.62 188 LYS A CA 1
ATOM 1527 C C . LYS A 1 188 ? 15.392 -4.900 5.168 1.00 96.62 188 LYS A C 1
ATOM 1529 O O . LYS A 1 188 ? 15.476 -5.182 3.977 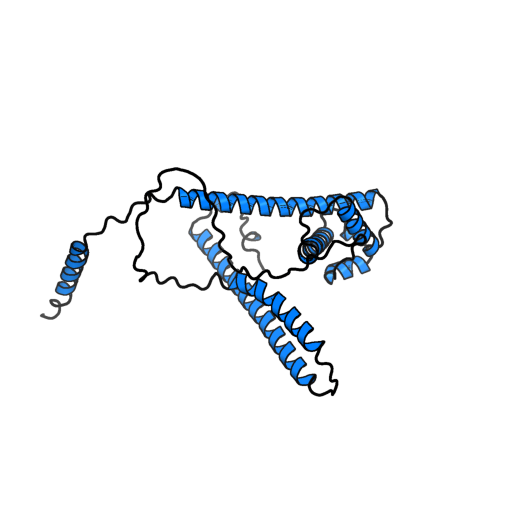1.00 96.62 188 LYS A O 1
ATOM 1534 N N . GLN A 1 189 ? 14.258 -5.002 5.858 1.00 97.12 189 GLN A N 1
ATOM 1535 C CA . GLN A 1 189 ? 12.999 -5.495 5.296 1.00 97.12 189 GLN A CA 1
ATOM 1536 C C . GLN A 1 189 ? 12.486 -4.568 4.191 1.00 97.12 189 GLN A C 1
ATOM 1538 O O . GLN A 1 189 ? 12.209 -5.040 3.092 1.00 97.12 189 GLN A O 1
ATOM 1543 N N . TYR A 1 190 ? 12.474 -3.247 4.414 1.00 97.62 190 TYR A N 1
ATOM 1544 C CA . TYR A 1 190 ? 12.131 -2.285 3.357 1.00 97.62 190 TYR A CA 1
ATOM 1545 C C . TYR A 1 190 ? 13.036 -2.419 2.131 1.00 97.62 190 TYR A C 1
ATOM 1547 O O . TYR A 1 190 ? 12.545 -2.385 1.005 1.00 97.62 190 TYR A O 1
ATOM 1555 N N . LYS A 1 191 ? 14.347 -2.597 2.336 1.00 97.00 191 LYS A N 1
ATOM 1556 C CA . LYS A 1 191 ? 15.300 -2.783 1.236 1.00 97.00 191 LYS A CA 1
ATOM 1557 C C . LYS A 1 191 ? 15.037 -4.082 0.468 1.00 97.00 191 LYS A C 1
ATOM 1559 O O . LYS A 1 191 ? 15.076 -4.064 -0.761 1.00 97.00 191 LYS A O 1
ATOM 1564 N N . SER A 1 192 ? 14.743 -5.178 1.168 1.00 97.25 192 SER A N 1
ATOM 1565 C CA . SER A 1 192 ? 14.403 -6.470 0.556 1.00 97.25 192 SER A CA 1
ATOM 1566 C C . SER A 1 192 ? 13.132 -6.363 -0.295 1.00 97.25 192 SER A C 1
ATOM 1568 O O . SER A 1 192 ? 13.151 -6.702 -1.478 1.00 97.25 192 SER A O 1
ATOM 1570 N N . ILE A 1 193 ? 12.072 -5.754 0.252 1.00 97.56 193 ILE A N 1
ATOM 1571 C CA . ILE A 1 193 ? 10.807 -5.513 -0.458 1.00 97.56 193 ILE A CA 1
ATOM 1572 C C . ILE A 1 193 ? 11.030 -4.625 -1.689 1.00 97.56 193 ILE A C 1
ATOM 1574 O O . ILE A 1 193 ? 10.618 -4.978 -2.791 1.00 97.56 193 ILE A O 1
ATOM 1578 N N . ALA A 1 194 ? 11.723 -3.492 -1.537 1.00 97.38 194 ALA A N 1
ATOM 1579 C CA . ALA A 1 194 ? 11.999 -2.581 -2.648 1.00 97.38 194 ALA A CA 1
ATOM 1580 C C . ALA A 1 194 ? 12.817 -3.252 -3.764 1.00 97.38 194 ALA A C 1
ATOM 1582 O O . ALA A 1 194 ? 12.553 -3.026 -4.942 1.00 97.38 194 ALA A O 1
ATOM 1583 N N . THR A 1 195 ? 13.772 -4.111 -3.403 1.00 96.88 195 THR A N 1
ATOM 1584 C CA . THR A 1 195 ? 14.571 -4.874 -4.373 1.00 96.88 195 THR A CA 1
ATOM 1585 C C . THR A 1 195 ? 13.705 -5.863 -5.151 1.00 96.88 195 THR A C 1
ATOM 1587 O O . THR A 1 195 ? 13.854 -5.971 -6.367 1.00 96.88 195 THR A O 1
ATOM 1590 N N . ALA A 1 196 ? 12.771 -6.548 -4.482 1.00 97.12 196 ALA A N 1
ATOM 1591 C CA . ALA A 1 196 ? 11.827 -7.445 -5.143 1.00 97.12 196 ALA A CA 1
ATOM 1592 C C . ALA A 1 196 ? 10.932 -6.688 -6.140 1.00 97.12 196 ALA A C 1
ATOM 1594 O O . ALA A 1 196 ? 10.797 -7.120 -7.281 1.00 97.12 196 ALA A O 1
ATOM 1595 N N . ILE A 1 197 ? 10.409 -5.516 -5.750 1.00 96.38 197 ILE A N 1
ATOM 1596 C CA . ILE A 1 197 ? 9.624 -4.643 -6.641 1.00 96.38 197 ILE A CA 1
ATOM 1597 C C . ILE A 1 197 ? 10.436 -4.242 -7.875 1.00 96.38 197 ILE A C 1
ATOM 1599 O O . ILE A 1 197 ? 9.961 -4.375 -8.998 1.00 96.38 197 ILE A O 1
ATOM 1603 N N . LEU A 1 198 ? 11.659 -3.738 -7.685 1.00 95.69 198 LEU A N 1
ATOM 1604 C CA . LEU A 1 198 ? 12.498 -3.276 -8.794 1.00 95.69 198 LEU A CA 1
ATOM 1605 C C . LEU A 1 198 ? 12.836 -4.403 -9.771 1.00 95.69 198 LEU A C 1
ATOM 1607 O O . LEU A 1 198 ? 12.816 -4.177 -10.982 1.00 95.69 198 LEU A O 1
ATOM 1611 N N . LYS A 1 199 ? 13.088 -5.607 -9.244 1.00 95.81 199 LYS A N 1
ATOM 1612 C CA . LYS A 1 199 ? 13.320 -6.809 -10.046 1.00 95.81 199 LYS A CA 1
ATOM 1613 C C . LYS A 1 199 ? 12.101 -7.152 -10.901 1.00 95.81 199 LYS A C 1
ATOM 1615 O O . LYS A 1 199 ? 12.260 -7.362 -12.096 1.00 95.81 199 LYS A O 1
ATOM 1620 N N . GLU A 1 200 ? 10.907 -7.157 -10.314 1.00 94.88 200 GLU A N 1
ATOM 1621 C CA . GLU A 1 200 ? 9.662 -7.466 -11.032 1.00 94.88 200 GLU A CA 1
ATOM 1622 C C . GLU A 1 200 ? 9.341 -6.431 -12.117 1.00 94.88 200 GLU A C 1
ATOM 1624 O O . GLU A 1 200 ? 8.880 -6.766 -13.204 1.00 94.88 200 GLU A O 1
ATOM 1629 N N . LEU A 1 201 ? 9.636 -5.156 -11.855 1.00 93.25 201 LEU A N 1
ATOM 1630 C CA . LEU A 1 201 ? 9.424 -4.070 -12.813 1.00 93.25 201 LEU A CA 1
ATOM 1631 C C . LEU A 1 201 ? 10.505 -3.982 -13.903 1.00 93.25 201 LEU A C 1
ATOM 1633 O O . LEU A 1 201 ? 10.431 -3.081 -14.739 1.00 93.25 201 LEU A O 1
ATOM 1637 N N . ASN A 1 202 ? 11.513 -4.862 -13.891 1.00 93.44 202 ASN A N 1
ATOM 1638 C CA . ASN A 1 202 ? 12.697 -4.784 -14.755 1.00 93.44 202 ASN A CA 1
ATOM 1639 C C . ASN A 1 202 ? 13.389 -3.405 -14.719 1.00 93.44 202 ASN A C 1
ATOM 1641 O O . ASN A 1 202 ? 13.955 -2.944 -15.711 1.00 93.44 202 ASN A O 1
ATOM 1645 N N . ILE A 1 203 ? 13.350 -2.722 -13.570 1.00 90.81 203 ILE A N 1
ATOM 1646 C CA . ILE A 1 203 ? 14.018 -1.432 -13.380 1.00 90.81 203 ILE A CA 1
ATOM 1647 C C . ILE A 1 203 ? 15.442 -1.710 -12.909 1.00 90.81 203 ILE A C 1
ATOM 1649 O O . ILE A 1 203 ? 15.652 -2.422 -11.927 1.00 90.81 203 ILE A O 1
ATOM 1653 N N . THR A 1 204 ? 16.436 -1.119 -13.577 1.00 89.38 204 THR A N 1
ATOM 1654 C CA . THR A 1 204 ? 17.831 -1.216 -13.138 1.00 89.38 204 THR A CA 1
ATOM 1655 C C . THR A 1 204 ? 17.943 -0.761 -11.684 1.00 89.38 204 THR A C 1
ATOM 1657 O O . THR A 1 204 ? 17.503 0.341 -11.342 1.00 89.38 204 THR A O 1
ATOM 1660 N N . ASN A 1 205 ? 18.534 -1.608 -10.835 1.00 82.94 205 ASN A N 1
ATOM 1661 C CA . ASN A 1 205 ? 18.784 -1.315 -9.424 1.00 82.94 205 ASN A CA 1
ATOM 1662 C C . ASN A 1 205 ? 19.742 -0.123 -9.297 1.00 82.94 205 ASN A C 1
ATOM 1664 O O . ASN A 1 205 ? 20.953 -0.282 -9.188 1.00 82.94 205 ASN A O 1
ATOM 1668 N N . SER A 1 206 ? 19.181 1.081 -9.333 1.00 91.06 206 SER A N 1
ATOM 1669 C CA . SER A 1 206 ? 19.861 2.308 -8.948 1.00 91.06 206 SER A CA 1
ATOM 1670 C C . SER A 1 206 ? 19.497 2.637 -7.506 1.00 91.06 206 SER A C 1
ATOM 1672 O O . SER A 1 206 ? 18.344 2.474 -7.093 1.00 91.06 206 SER A O 1
ATOM 1674 N N . ASP A 1 207 ? 20.465 3.150 -6.747 1.00 91.56 207 ASP A N 1
ATOM 1675 C CA . ASP A 1 207 ? 20.244 3.566 -5.356 1.00 91.56 207 ASP A CA 1
ATOM 1676 C C . ASP A 1 207 ? 19.107 4.588 -5.244 1.00 91.56 207 ASP A C 1
ATOM 1678 O O . ASP A 1 207 ? 18.310 4.555 -4.305 1.00 91.56 207 ASP A O 1
ATOM 1682 N N . ARG A 1 208 ? 18.967 5.450 -6.260 1.00 92.81 208 ARG A N 1
ATOM 1683 C CA . ARG A 1 208 ? 17.869 6.411 -6.357 1.00 92.81 208 ARG A CA 1
ATOM 1684 C C . ARG A 1 208 ? 16.508 5.725 -6.468 1.00 92.81 208 ARG A C 1
ATOM 1686 O O . ARG A 1 208 ? 15.618 6.042 -5.684 1.00 92.81 208 ARG A O 1
ATOM 1693 N N . ALA A 1 209 ? 16.343 4.791 -7.407 1.00 91.12 209 ALA A N 1
ATOM 1694 C CA . ALA A 1 209 ? 15.073 4.087 -7.580 1.00 91.12 209 ALA A CA 1
ATOM 1695 C C . ALA A 1 209 ? 14.712 3.285 -6.321 1.00 91.12 209 ALA A C 1
ATOM 1697 O O . ALA A 1 209 ? 13.569 3.327 -5.869 1.00 91.12 209 ALA A O 1
ATOM 1698 N N . SER A 1 210 ? 15.697 2.616 -5.712 1.00 94.31 210 SER A N 1
ATOM 1699 C CA . SER A 1 210 ? 15.517 1.889 -4.449 1.00 94.31 210 SER A CA 1
ATOM 1700 C C . SER A 1 210 ? 15.031 2.811 -3.329 1.00 94.31 210 SER A C 1
ATOM 1702 O O . SER A 1 210 ? 14.029 2.514 -2.679 1.00 94.31 210 SER A O 1
ATOM 1704 N N . SER A 1 211 ? 15.663 3.977 -3.167 1.00 96.25 211 SER A N 1
ATOM 1705 C CA . SER A 1 211 ? 15.269 4.981 -2.174 1.00 96.25 211 SER A CA 1
ATOM 1706 C C . SER A 1 211 ? 13.830 5.476 -2.372 1.00 96.25 211 SER A C 1
ATOM 1708 O O . SER A 1 211 ? 13.050 5.508 -1.421 1.00 96.25 211 SER A O 1
ATOM 1710 N N . GLU A 1 212 ? 13.422 5.771 -3.611 1.00 95.75 212 GLU A N 1
ATOM 1711 C CA . GLU A 1 212 ? 12.054 6.222 -3.914 1.00 95.75 212 GLU A CA 1
ATOM 1712 C C . GLU A 1 212 ? 10.990 5.168 -3.548 1.00 95.75 212 GLU A C 1
ATOM 1714 O O . GLU A 1 212 ? 9.910 5.505 -3.050 1.00 95.75 212 GLU A O 1
ATOM 1719 N N . TRP A 1 213 ? 11.270 3.880 -3.772 1.00 96.38 213 TRP A N 1
ATOM 1720 C CA . TRP A 1 213 ? 10.385 2.785 -3.351 1.00 96.38 213 TRP A CA 1
ATOM 1721 C C . TRP A 1 213 ? 10.360 2.590 -1.841 1.00 96.38 213 TRP A C 1
ATOM 1723 O O . TRP A 1 213 ? 9.278 2.416 -1.280 1.00 96.38 213 TRP A O 1
ATOM 1733 N N . ILE A 1 214 ? 11.511 2.684 -1.176 1.00 97.44 214 ILE A N 1
ATOM 1734 C CA . ILE A 1 214 ? 11.596 2.617 0.285 1.00 97.44 214 ILE A CA 1
ATOM 1735 C C . ILE A 1 214 ? 10.770 3.741 0.924 1.00 97.44 214 ILE A C 1
ATOM 1737 O O . ILE A 1 214 ? 9.993 3.474 1.838 1.00 97.44 214 ILE A O 1
ATOM 1741 N N . GLU A 1 215 ? 10.876 4.977 0.434 1.00 97.19 215 GLU A N 1
ATOM 1742 C CA . GLU A 1 215 ? 10.081 6.098 0.950 1.00 97.19 215 GLU A CA 1
ATOM 1743 C C . GLU A 1 215 ? 8.583 5.936 0.653 1.00 97.19 215 GLU A C 1
ATOM 1745 O O . GLU A 1 215 ? 7.750 6.213 1.517 1.00 97.19 215 GLU A O 1
ATOM 1750 N N . GLY A 1 216 ? 8.221 5.401 -0.519 1.00 96.56 216 GLY A N 1
ATOM 1751 C CA . GLY A 1 216 ? 6.832 5.052 -0.838 1.00 96.56 216 GLY A CA 1
ATOM 1752 C C . GLY A 1 216 ? 6.243 4.012 0.122 1.00 96.56 216 GLY A C 1
ATOM 1753 O O . GLY A 1 216 ? 5.137 4.199 0.633 1.00 96.56 216 GLY A O 1
ATOM 1754 N N . LEU A 1 217 ? 7.001 2.951 0.417 1.00 97.19 217 LEU A N 1
ATOM 1755 C CA . LEU A 1 217 ? 6.622 1.924 1.389 1.00 97.19 217 LEU A CA 1
ATOM 1756 C C . LEU A 1 217 ? 6.489 2.525 2.791 1.00 97.19 217 LEU A C 1
ATOM 1758 O O . LEU A 1 217 ? 5.435 2.398 3.408 1.00 97.19 217 LEU A O 1
ATOM 1762 N N . LYS A 1 218 ? 7.500 3.253 3.280 1.00 96.94 218 LYS A N 1
ATOM 1763 C CA . LYS A 1 218 ? 7.434 3.934 4.585 1.00 96.94 218 LYS A CA 1
ATOM 1764 C C . LYS A 1 218 ? 6.218 4.851 4.687 1.00 96.94 218 LYS A C 1
ATOM 1766 O O . LYS A 1 218 ? 5.545 4.854 5.715 1.00 96.94 218 LYS A O 1
ATOM 1771 N N . GLY A 1 219 ? 5.927 5.613 3.631 1.00 96.50 219 GLY A N 1
ATOM 1772 C CA . GLY A 1 219 ? 4.754 6.478 3.548 1.00 96.50 219 GLY A CA 1
ATOM 1773 C C . GLY A 1 219 ? 3.450 5.699 3.706 1.00 96.50 219 GLY A C 1
ATOM 1774 O O . GLY A 1 219 ? 2.604 6.096 4.507 1.00 96.50 219 GLY A O 1
ATOM 1775 N N . LYS A 1 220 ? 3.320 4.559 3.015 1.00 96.00 220 LYS A N 1
ATOM 1776 C CA . LYS A 1 220 ? 2.157 3.667 3.120 1.00 96.00 220 LYS A CA 1
ATOM 1777 C C . LYS A 1 220 ? 1.988 3.112 4.538 1.00 96.00 220 LYS A C 1
ATOM 1779 O O . LYS A 1 220 ? 0.943 3.333 5.143 1.00 96.00 220 LYS A O 1
ATOM 1784 N N . PHE A 1 221 ? 3.020 2.483 5.105 1.00 96.12 221 PHE A N 1
ATOM 1785 C CA . PHE A 1 221 ? 2.963 1.924 6.465 1.00 96.12 221 PHE A CA 1
ATOM 1786 C C . PHE A 1 221 ? 2.694 3.003 7.528 1.00 96.12 221 PHE A C 1
ATOM 1788 O O . PHE A 1 221 ? 1.904 2.800 8.448 1.00 96.12 221 PHE A O 1
ATOM 1795 N N . LYS A 1 222 ? 3.299 4.189 7.389 1.00 94.75 222 LYS A N 1
ATOM 1796 C CA . LYS A 1 222 ? 3.057 5.325 8.291 1.00 94.75 222 LYS A CA 1
ATOM 1797 C C . LYS A 1 222 ? 1.627 5.862 8.182 1.00 94.75 222 LYS A C 1
ATOM 1799 O O . LYS A 1 222 ? 1.072 6.269 9.200 1.00 94.75 222 LYS A O 1
ATOM 1804 N N . GLY A 1 223 ? 1.054 5.894 6.978 1.00 92.50 223 GLY A N 1
ATOM 1805 C CA . GLY A 1 223 ? -0.326 6.320 6.743 1.00 92.50 223 GLY A CA 1
ATOM 1806 C C . GLY A 1 223 ? -1.332 5.408 7.441 1.00 92.50 223 GLY A C 1
ATOM 1807 O O . GLY A 1 223 ? -2.135 5.887 8.235 1.00 92.50 223 GLY A O 1
ATOM 1808 N N . GLU A 1 224 ? -1.213 4.096 7.232 1.00 91.44 224 GLU A N 1
ATOM 1809 C CA . GLU A 1 224 ? -2.103 3.103 7.855 1.00 91.44 224 GLU A CA 1
ATOM 1810 C C . GLU A 1 224 ? -1.964 3.077 9.382 1.00 91.44 224 GLU A C 1
ATOM 1812 O O . GLU A 1 224 ? -2.945 2.962 10.114 1.00 91.44 224 GLU A O 1
ATOM 1817 N N . ARG A 1 225 ? -0.747 3.288 9.897 1.00 88.62 225 ARG A N 1
ATOM 1818 C CA . ARG A 1 225 ? -0.521 3.425 11.340 1.00 88.62 225 ARG A CA 1
ATOM 1819 C C . ARG A 1 225 ? -1.317 4.578 11.952 1.00 88.62 225 ARG A C 1
ATOM 1821 O O . ARG A 1 225 ? -1.862 4.416 13.040 1.00 88.62 225 ARG A O 1
ATOM 1828 N N . ARG A 1 226 ? -1.340 5.747 11.302 1.00 87.19 226 ARG A N 1
ATOM 1829 C CA . ARG A 1 226 ? -2.075 6.914 11.820 1.00 87.19 226 ARG A CA 1
ATOM 1830 C C . ARG A 1 226 ? -3.559 6.605 11.943 1.00 87.19 226 ARG A C 1
ATOM 1832 O O . ARG A 1 226 ? -4.130 6.879 12.988 1.00 87.19 226 ARG A O 1
ATOM 1839 N N . LEU A 1 227 ? -4.122 5.933 10.942 1.00 85.81 227 LEU A N 1
ATOM 1840 C CA . LEU A 1 227 ? -5.515 5.500 10.964 1.00 85.81 227 LEU A CA 1
ATOM 1841 C C . LEU A 1 227 ? -5.800 4.566 12.153 1.00 85.81 227 LEU A C 1
ATOM 1843 O O . LEU A 1 227 ? -6.760 4.776 12.889 1.00 85.81 227 LEU A O 1
ATOM 1847 N N . LEU A 1 228 ? -4.937 3.573 12.397 1.00 84.19 228 LEU A N 1
ATOM 1848 C CA . LEU A 1 228 ? -5.084 2.671 13.548 1.00 84.19 228 LEU A CA 1
ATOM 1849 C C . LEU A 1 228 ? -4.975 3.408 14.891 1.00 84.19 228 LEU A C 1
ATOM 1851 O O . LEU A 1 228 ? -5.713 3.101 15.830 1.00 84.19 228 LEU A O 1
ATOM 1855 N N . GLN A 1 229 ? -4.074 4.387 14.988 1.00 85.94 229 GLN A N 1
ATOM 1856 C CA . GLN A 1 229 ? -3.928 5.209 16.185 1.00 85.94 229 GLN A CA 1
ATOM 1857 C C . GLN A 1 229 ? -5.172 6.077 16.426 1.00 85.94 229 GLN A C 1
ATOM 1859 O O . GLN A 1 229 ? -5.685 6.093 17.541 1.00 85.94 229 GLN A O 1
ATOM 1864 N N . GLU A 1 230 ? -5.697 6.733 15.391 1.00 91.25 230 GLU A N 1
ATOM 1865 C CA . GLU A 1 230 ? -6.915 7.549 15.461 1.00 91.25 230 GLU A CA 1
ATOM 1866 C C . GLU A 1 230 ? -8.128 6.718 15.905 1.00 91.25 230 GLU A C 1
ATOM 1868 O O . GLU A 1 230 ? -8.862 7.125 16.810 1.00 91.25 230 GLU A O 1
ATOM 1873 N N . ILE A 1 231 ? -8.294 5.513 15.345 1.00 87.19 231 ILE A N 1
ATOM 1874 C CA . ILE A 1 231 ? -9.346 4.572 15.755 1.00 87.19 231 ILE A CA 1
ATOM 1875 C C . ILE A 1 231 ? -9.181 4.196 17.232 1.00 87.19 231 ILE A C 1
ATOM 1877 O O . ILE A 1 231 ? -10.143 4.251 18.000 1.00 87.19 231 ILE A O 1
ATOM 1881 N N . SER A 1 232 ? -7.963 3.850 17.660 1.00 88.88 232 SER A N 1
ATOM 1882 C CA . SER A 1 232 ? -7.678 3.503 19.056 1.00 88.88 232 SER A CA 1
ATOM 1883 C C . SER A 1 232 ? -7.996 4.659 20.013 1.00 88.88 232 SER A C 1
ATOM 1885 O O . SER A 1 232 ? -8.643 4.458 21.044 1.00 88.88 232 SER A O 1
ATOM 1887 N N . GLU A 1 233 ? -7.592 5.882 19.671 1.00 93.75 233 GLU A N 1
ATOM 1888 C CA . GLU A 1 233 ? -7.881 7.086 20.456 1.00 93.75 233 GLU A CA 1
ATOM 1889 C C . GLU A 1 233 ? -9.390 7.362 20.538 1.00 93.75 233 GLU A C 1
ATOM 1891 O O . GLU A 1 233 ? -9.912 7.688 21.608 1.00 93.75 233 GLU A O 1
ATOM 1896 N N . GLN A 1 234 ? -10.126 7.185 19.437 1.00 91.06 234 GLN A N 1
ATOM 1897 C CA . GLN A 1 234 ? -11.580 7.342 19.415 1.00 91.06 234 GLN A CA 1
ATOM 1898 C C . GLN A 1 234 ? -12.280 6.298 20.295 1.00 91.06 234 GLN A C 1
ATOM 1900 O O . GLN A 1 234 ? -13.179 6.645 21.065 1.00 91.06 234 GLN A O 1
ATOM 1905 N N . VAL A 1 235 ? -11.837 5.038 20.252 1.00 89.81 235 VAL A N 1
ATOM 1906 C CA . VAL A 1 235 ? -12.354 3.968 21.118 1.00 89.81 235 VAL A CA 1
ATOM 1907 C C . VAL A 1 235 ? -12.098 4.278 22.594 1.00 89.81 235 VAL A C 1
ATOM 1909 O O . VAL A 1 235 ? -13.000 4.118 23.418 1.00 89.81 235 VAL A O 1
ATOM 1912 N N . GLN A 1 236 ? -10.912 4.777 22.950 1.00 93.31 236 GLN A N 1
ATOM 1913 C CA . GLN A 1 236 ? -10.617 5.186 24.327 1.00 93.31 236 GLN A CA 1
ATOM 1914 C C . GLN A 1 236 ? -11.504 6.348 24.790 1.00 93.31 236 GLN A C 1
ATOM 1916 O O . GLN A 1 236 ? -12.056 6.290 25.891 1.00 93.31 236 GLN A O 1
ATOM 1921 N N . LYS A 1 237 ? -11.721 7.360 23.939 1.00 90.88 237 LYS A N 1
ATOM 1922 C CA . LYS A 1 237 ? -12.639 8.476 24.228 1.00 90.88 237 LYS A CA 1
ATOM 1923 C C . LYS A 1 237 ? -14.073 7.993 24.452 1.00 90.88 237 LYS A C 1
ATOM 1925 O O . LYS A 1 237 ? -14.734 8.459 25.379 1.00 90.88 237 LYS A O 1
ATOM 1930 N N . MET A 1 238 ? -14.558 7.044 23.648 1.00 82.19 238 MET A N 1
ATOM 1931 C CA . MET A 1 238 ? -15.890 6.452 23.836 1.00 82.19 238 MET A CA 1
ATOM 1932 C C . MET A 1 238 ? -15.996 5.702 25.168 1.00 82.19 238 MET A C 1
ATOM 1934 O O . MET A 1 238 ? -16.959 5.904 25.906 1.00 82.19 238 MET A O 1
ATOM 1938 N N . LYS A 1 239 ? -14.977 4.914 25.530 1.00 88.44 239 LYS A N 1
ATOM 1939 C CA . LYS A 1 239 ? -14.929 4.213 26.823 1.00 88.44 239 LYS A CA 1
ATOM 1940 C C . LYS A 1 239 ? -14.900 5.178 28.013 1.00 88.44 239 LYS A C 1
ATOM 1942 O O . LYS A 1 239 ? -15.579 4.939 29.006 1.00 88.44 239 LYS A O 1
ATOM 1947 N N . GLN A 1 240 ? -14.156 6.282 27.926 1.00 90.62 240 GLN A N 1
ATOM 1948 C CA . GLN A 1 240 ? -14.134 7.310 28.977 1.00 90.62 240 GLN A CA 1
ATOM 1949 C C . GLN A 1 240 ? -15.494 8.003 29.127 1.00 90.62 240 GLN A C 1
ATOM 1951 O O . GLN A 1 240 ? -15.974 8.173 30.246 1.00 90.62 240 GLN A O 1
ATOM 1956 N N . LYS A 1 241 ? -16.162 8.329 28.013 1.00 82.50 241 LYS A N 1
ATOM 1957 C CA . LYS A 1 241 ? -17.523 8.885 28.042 1.00 82.50 241 LYS A CA 1
ATOM 1958 C C . LYS A 1 241 ? -18.527 7.928 28.683 1.00 82.50 241 LYS A C 1
ATOM 1960 O O . LYS A 1 241 ? -19.366 8.381 29.448 1.00 82.50 241 LYS A O 1
ATOM 1965 N N . GLN A 1 242 ? -18.419 6.623 28.442 1.00 79.81 242 GLN A N 1
ATOM 1966 C CA . GLN A 1 242 ? -19.266 5.629 29.114 1.00 79.81 242 GLN A CA 1
ATOM 1967 C C . GLN A 1 242 ? -18.989 5.548 30.622 1.00 79.81 242 GLN A C 1
ATOM 1969 O O . GLN A 1 242 ? -19.925 5.434 31.406 1.00 79.81 242 GLN A O 1
ATOM 1974 N N . LYS A 1 243 ? -17.724 5.679 31.046 1.00 79.94 243 LYS A N 1
ATOM 1975 C CA . LYS A 1 243 ? -17.357 5.700 32.472 1.00 79.94 243 LYS A CA 1
ATOM 1976 C C . LYS A 1 243 ? -17.836 6.951 33.213 1.00 79.94 243 LYS A C 1
ATOM 1978 O O . LYS A 1 243 ? -18.005 6.891 34.424 1.00 79.94 243 LYS A O 1
ATOM 1983 N N . HIS A 1 244 ? -18.008 8.083 32.532 1.00 71.25 244 HIS A N 1
ATOM 1984 C CA . HIS A 1 244 ? -18.411 9.353 33.164 1.00 71.25 244 HIS A CA 1
ATOM 1985 C C . HIS A 1 244 ? -19.858 9.764 32.847 1.00 71.25 244 HIS A C 1
ATOM 1987 O O . HIS A 1 244 ? -20.390 10.679 33.466 1.00 71.25 244 HIS A O 1
ATOM 1993 N N . GLY A 1 245 ? -20.519 9.070 31.919 1.00 57.56 245 GLY A N 1
ATOM 1994 C CA . GLY A 1 245 ? -21.878 9.349 31.454 1.00 57.56 245 GLY A CA 1
ATOM 1995 C C . GLY A 1 245 ? -22.996 8.660 32.235 1.00 57.56 245 GLY A C 1
ATOM 1996 O O . GLY A 1 245 ? -24.113 8.611 31.733 1.00 57.56 245 GLY A O 1
ATOM 1997 N N . ASN A 1 246 ? -22.732 8.144 33.441 1.00 52.66 246 ASN A N 1
ATOM 1998 C CA . ASN A 1 246 ? -23.746 7.503 34.284 1.00 52.66 246 ASN A CA 1
ATOM 1999 C C . ASN A 1 246 ? -24.102 8.347 35.522 1.00 52.66 246 ASN A C 1
ATOM 2001 O O . ASN A 1 246 ? -24.050 7.890 36.657 1.00 52.66 246 ASN A O 1
ATOM 2005 N N . VAL A 1 247 ? -24.492 9.600 35.267 1.00 54.28 247 VAL A N 1
ATOM 2006 C CA . VAL A 1 247 ? -25.547 10.298 36.028 1.00 54.28 247 VAL A CA 1
ATOM 2007 C C . VAL A 1 247 ? -26.552 10.896 35.030 1.00 54.28 247 VAL A C 1
ATOM 2009 O O . VAL A 1 247 ? -27.067 11.995 35.204 1.00 54.28 247 VAL A O 1
ATOM 2012 N N . ILE A 1 248 ? -26.830 10.195 33.926 1.00 55.50 248 ILE A N 1
ATOM 2013 C CA . ILE A 1 248 ? -28.072 10.443 33.189 1.00 55.50 248 ILE A CA 1
ATOM 2014 C C . ILE A 1 248 ? -29.141 9.744 34.017 1.00 55.50 248 ILE A C 1
ATOM 2016 O O . ILE A 1 248 ? -29.103 8.527 34.183 1.00 55.50 248 ILE A O 1
ATOM 2020 N N . GLY A 1 249 ? -29.973 10.566 34.659 1.00 51.38 249 GLY A N 1
ATOM 2021 C CA . GLY A 1 249 ? -30.852 10.195 35.756 1.00 51.38 249 GLY A CA 1
ATOM 2022 C C . GLY A 1 249 ? -31.511 8.840 35.564 1.00 51.38 249 GLY A C 1
ATOM 2023 O O . GLY A 1 249 ? -32.054 8.544 34.498 1.00 51.38 249 GLY A O 1
ATOM 2024 N N . ARG A 1 250 ? -31.517 8.047 36.647 1.00 49.50 250 ARG A N 1
ATOM 2025 C CA . ARG A 1 250 ? -32.543 7.020 36.836 1.00 49.50 250 ARG A CA 1
ATOM 2026 C C . ARG A 1 250 ? -33.846 7.604 36.288 1.00 49.50 250 ARG A C 1
ATOM 2028 O O . ARG A 1 250 ? -34.199 8.699 36.743 1.00 49.50 250 ARG A O 1
ATOM 2035 N N . PRO A 1 251 ? -34.563 6.940 35.365 1.00 53.72 251 PRO A N 1
ATOM 2036 C CA . PRO A 1 251 ? -35.964 7.272 35.203 1.00 53.72 251 PRO A CA 1
ATOM 2037 C C . PRO A 1 251 ? -36.532 7.229 36.620 1.00 53.72 251 PRO A C 1
ATOM 2039 O O . PRO A 1 251 ? -36.422 6.201 37.298 1.00 53.72 251 PRO A O 1
ATOM 2042 N N . LEU A 1 252 ? -36.991 8.383 37.128 1.00 53.75 252 LEU A N 1
ATOM 2043 C CA . LEU A 1 252 ? -37.783 8.437 38.351 1.00 53.75 252 LEU A CA 1
ATOM 2044 C C . LEU A 1 252 ? -38.762 7.294 38.186 1.00 53.75 252 LEU A C 1
ATOM 2046 O O . LEU A 1 252 ? -39.448 7.277 37.164 1.00 53.75 252 LEU A O 1
ATOM 2050 N N . LYS A 1 253 ? -38.721 6.305 39.091 1.00 57.91 253 LYS A N 1
ATOM 2051 C CA . LYS A 1 253 ? -39.692 5.213 39.106 1.00 57.91 253 LYS A CA 1
ATOM 2052 C C . LYS A 1 253 ? -41.042 5.898 38.966 1.00 57.91 253 LYS A C 1
ATOM 2054 O O . LYS A 1 253 ? -41.506 6.500 39.933 1.00 57.91 253 LYS A O 1
ATOM 2059 N N . GLN A 1 254 ? -41.602 5.905 37.755 1.00 54.16 254 GLN A N 1
ATOM 2060 C CA . GLN A 1 254 ? -42.937 6.416 37.550 1.00 54.16 254 GLN A CA 1
ATOM 2061 C C . GLN A 1 254 ? -43.761 5.516 38.437 1.00 54.16 254 GLN A C 1
ATOM 2063 O O . GLN A 1 254 ? -43.675 4.288 38.342 1.00 54.16 254 GLN A O 1
ATOM 2068 N N . ASN A 1 255 ? -44.393 6.147 39.418 1.00 50.41 255 ASN A N 1
ATOM 2069 C CA . ASN A 1 255 ? -45.150 5.467 40.436 1.00 50.41 255 ASN A CA 1
ATOM 2070 C C . ASN A 1 255 ? -46.090 4.515 39.697 1.00 50.41 255 ASN A C 1
ATOM 2072 O O . ASN A 1 255 ? -46.882 4.958 38.868 1.00 50.41 255 ASN A O 1
ATOM 2076 N N . VAL A 1 256 ? -45.938 3.209 39.912 1.00 59.38 256 VAL A N 1
ATOM 2077 C CA . VAL A 1 256 ? -46.647 2.175 39.138 1.00 59.38 256 VAL A CA 1
ATOM 2078 C C . VAL A 1 256 ? -48.170 2.384 39.236 1.00 59.38 256 VAL A C 1
ATOM 2080 O O . VAL A 1 256 ? -48.915 2.052 38.315 1.00 59.38 256 VAL A O 1
ATOM 2083 N N . ASN A 1 257 ? -48.614 3.072 40.293 1.00 59.56 257 ASN A N 1
ATOM 2084 C CA . ASN A 1 257 ? -49.990 3.506 40.513 1.00 59.56 257 ASN A CA 1
ATOM 2085 C C . ASN A 1 257 ? -50.491 4.556 39.497 1.00 59.56 257 ASN A C 1
ATOM 2087 O O . ASN A 1 257 ? -51.675 4.575 39.175 1.00 59.56 257 ASN A O 1
ATOM 2091 N N . GLU A 1 258 ? -49.623 5.408 38.948 1.00 56.16 258 GLU A N 1
ATOM 2092 C CA . GLU A 1 258 ? -50.005 6.461 37.994 1.00 56.16 258 GLU A CA 1
ATOM 2093 C C . GLU A 1 258 ? -50.213 5.906 36.571 1.00 56.16 258 GLU A C 1
ATOM 2095 O O . GLU A 1 258 ? -51.090 6.360 35.833 1.00 56.16 258 GLU A O 1
ATOM 2100 N N . VAL A 1 259 ? -49.468 4.857 36.202 1.00 57.00 259 VAL A N 1
ATOM 2101 C CA . VAL A 1 259 ? -49.659 4.132 34.932 1.00 57.00 259 VAL A CA 1
ATOM 2102 C C . VAL A 1 259 ? -50.900 3.230 34.992 1.00 57.00 259 VAL A C 1
ATOM 2104 O O . VAL A 1 259 ? -51.610 3.105 33.992 1.00 57.00 259 VAL A O 1
ATOM 2107 N N . ALA A 1 260 ? -51.214 2.659 36.162 1.00 59.50 260 ALA A N 1
ATOM 2108 C CA . ALA A 1 260 ? -52.453 1.911 36.386 1.00 59.50 260 ALA A CA 1
ATOM 2109 C C . ALA A 1 260 ? -53.700 2.816 36.303 1.00 59.50 260 ALA A C 1
ATOM 2111 O O . ALA A 1 260 ? -54.644 2.485 35.586 1.00 59.50 260 ALA A O 1
ATOM 2112 N N . ALA A 1 261 ? -53.663 4.006 36.916 1.00 59.41 261 ALA A N 1
ATOM 2113 C CA . ALA A 1 261 ? -54.772 4.964 36.869 1.00 59.41 261 ALA A CA 1
ATOM 2114 C C . ALA A 1 261 ? -55.077 5.472 35.445 1.00 59.41 261 ALA A C 1
ATOM 2116 O O . ALA A 1 261 ? -56.235 5.673 35.084 1.00 59.41 261 ALA A O 1
ATOM 2117 N N . ARG A 1 262 ? -54.059 5.632 34.584 1.00 56.31 262 ARG A N 1
ATOM 2118 C CA . ARG A 1 262 ? -54.277 6.031 33.179 1.00 56.31 262 ARG A CA 1
ATOM 2119 C C . ARG A 1 262 ? -54.884 4.923 32.313 1.00 56.31 262 ARG A C 1
ATOM 2121 O O . ARG A 1 262 ? -55.541 5.238 31.324 1.00 56.31 262 ARG A O 1
ATOM 2128 N N . ARG A 1 263 ? -54.703 3.645 32.667 1.00 57.81 263 ARG A N 1
ATOM 2129 C CA . ARG A 1 263 ? -55.325 2.522 31.941 1.00 57.81 263 ARG A CA 1
ATOM 2130 C C . ARG A 1 263 ? -56.814 2.361 32.260 1.00 57.81 263 ARG A C 1
ATOM 2132 O O . ARG A 1 263 ? -57.569 2.027 31.353 1.00 57.81 263 ARG A O 1
ATOM 2139 N N . GLU A 1 264 ? -57.255 2.671 33.480 1.00 55.62 264 GLU A N 1
ATOM 2140 C CA . GLU A 1 264 ? -58.687 2.647 33.833 1.00 55.62 264 GLU A CA 1
ATOM 2141 C C . GLU A 1 264 ? -59.498 3.744 33.129 1.00 55.62 264 GLU A C 1
ATOM 2143 O O . GLU A 1 264 ? -60.624 3.502 32.695 1.00 55.62 264 GLU A O 1
ATOM 2148 N N . VAL A 1 265 ? -58.922 4.934 32.930 1.00 56.75 265 VAL A N 1
ATOM 2149 C CA . VAL A 1 265 ? -59.633 6.036 32.260 1.00 56.75 265 VAL A CA 1
ATOM 2150 C C . VAL A 1 265 ? -59.891 5.730 30.779 1.00 56.75 265 VAL A C 1
ATOM 2152 O O . VAL A 1 265 ? -60.956 6.066 30.269 1.00 56.75 265 VAL A O 1
ATOM 2155 N N . CYS A 1 266 ? -58.983 5.033 30.088 1.00 52.97 266 CYS A N 1
ATOM 2156 C CA . CYS A 1 266 ? -59.197 4.653 28.686 1.00 52.97 266 CYS A CA 1
ATOM 2157 C C . CYS A 1 266 ? -60.195 3.494 28.507 1.00 52.97 266 CYS A C 1
ATOM 2159 O O . CYS A 1 266 ? -60.854 3.424 27.472 1.00 52.97 266 CYS A O 1
ATOM 2161 N N . ALA A 1 267 ? -60.351 2.611 29.500 1.00 54.97 267 ALA A N 1
ATOM 2162 C CA . ALA A 1 267 ? -61.317 1.512 29.430 1.00 54.97 267 ALA A CA 1
ATOM 2163 C C . ALA A 1 267 ? -62.776 2.003 29.538 1.00 54.97 267 ALA A C 1
ATOM 2165 O O . ALA A 1 267 ? -63.655 1.478 28.857 1.00 54.97 267 ALA A O 1
ATOM 2166 N N . ASN A 1 268 ? -63.030 3.067 30.307 1.00 53.41 268 ASN A N 1
ATOM 2167 C CA . ASN A 1 268 ? -64.383 3.611 30.487 1.00 53.41 268 ASN A CA 1
ATOM 2168 C C . ASN A 1 268 ? -64.920 4.413 29.288 1.00 53.41 268 ASN A C 1
ATOM 2170 O O . ASN A 1 268 ? -66.132 4.584 29.168 1.00 53.41 268 ASN A O 1
ATOM 2174 N N . TYR A 1 269 ? -64.060 4.874 28.375 1.00 53.12 269 TYR A N 1
ATOM 2175 C CA . TYR A 1 269 ? -64.506 5.562 27.154 1.00 53.12 269 TYR A CA 1
ATOM 2176 C C . TYR A 1 269 ? -64.913 4.607 26.025 1.00 53.12 269 TYR A C 1
ATOM 2178 O O . TYR A 1 269 ? -65.646 5.016 25.129 1.00 53.12 269 TYR A O 1
ATOM 2186 N N . LEU A 1 270 ? -64.494 3.339 26.071 1.00 54.22 270 LEU A N 1
ATOM 2187 C CA . LEU A 1 270 ? -64.848 2.348 25.049 1.00 54.22 270 LEU A CA 1
ATOM 2188 C C . LEU A 1 270 ? -66.169 1.617 25.334 1.00 54.22 270 LEU A C 1
ATOM 2190 O O . LEU A 1 270 ? -66.718 1.012 24.423 1.00 54.22 270 LEU A O 1
ATOM 2194 N N . TYR A 1 271 ? -66.702 1.694 26.559 1.00 52.75 271 TYR A N 1
ATOM 2195 C CA . TYR A 1 271 ? -67.924 0.972 26.948 1.00 52.75 271 TYR A CA 1
ATOM 2196 C C . TYR A 1 271 ? -69.203 1.830 26.963 1.00 52.75 271 TYR A C 1
ATOM 2198 O O . TYR A 1 271 ? -70.298 1.287 27.046 1.00 52.75 271 TYR A O 1
ATOM 2206 N N . ASN A 1 272 ? -69.092 3.158 26.844 1.00 55.12 272 ASN A N 1
ATOM 2207 C CA . ASN A 1 272 ? -70.243 4.078 26.881 1.00 55.12 272 ASN A CA 1
ATOM 2208 C C . ASN A 1 272 ? -70.623 4.657 25.502 1.00 55.12 272 ASN A C 1
ATOM 2210 O O . ASN A 1 272 ? -71.383 5.618 25.429 1.00 55.12 272 ASN A O 1
ATOM 2214 N N . GLY A 1 273 ? -70.086 4.100 24.410 1.00 51.22 273 GLY A N 1
ATOM 2215 C CA . GLY A 1 273 ? -70.333 4.565 23.037 1.00 51.22 273 GLY A CA 1
ATOM 2216 C C . GLY A 1 273 ? -71.486 3.880 22.293 1.00 51.22 273 GLY A C 1
ATOM 2217 O O . GLY A 1 273 ? -71.803 4.301 21.187 1.00 51.22 273 GLY A O 1
ATOM 2218 N N . GLU A 1 274 ? -72.125 2.857 22.867 1.00 52.31 274 GLU A N 1
ATOM 2219 C CA . GLU A 1 274 ? -73.231 2.116 22.234 1.00 52.31 274 GLU A CA 1
ATOM 2220 C C . GLU A 1 274 ? -74.529 2.232 23.045 1.00 52.31 274 GLU A C 1
ATOM 2222 O O . GLU A 1 274 ? -75.063 1.241 23.527 1.00 52.31 274 GLU A O 1
ATOM 2227 N N . MET A 1 275 ? -75.048 3.448 23.224 1.00 50.34 275 MET A N 1
ATOM 2228 C CA . MET A 1 275 ? -76.477 3.662 23.499 1.00 50.34 275 MET A CA 1
ATOM 2229 C C . MET A 1 275 ? -76.910 5.055 23.033 1.00 50.34 275 MET A C 1
ATOM 2231 O O . MET A 1 275 ? -77.072 5.959 23.847 1.00 50.34 275 MET A O 1
ATOM 2235 N N . THR A 1 276 ? -77.118 5.204 21.727 1.00 50.91 276 THR A N 1
ATOM 2236 C CA . THR A 1 276 ? -78.154 6.065 21.123 1.00 50.91 276 THR A CA 1
ATOM 2237 C C . THR A 1 276 ? -78.424 5.581 19.713 1.00 50.91 276 THR A C 1
ATOM 2239 O O . THR A 1 276 ? -77.422 5.395 18.986 1.00 50.91 276 THR A O 1
#

Organism: NCBI:txid392030